Protein 8CIQ (pdb70)

Foldseek 3Di:
DFDAAPAQAPAQPLRPPQWGFPPDPVGHTHHPVPD

Secondary structure (DSSP, 8-state):
----TTSB-S-SS-SSSSEEE-SSSS-BEEETT--

GO terms:
  GO:0005576 extracellular region (C, EXP)

Solvent-accessible surface area: 2736 Å² total; per-residue (Å²): 163,69,154,122,115,87,13,45,18,111,112,76,64,60,17,36,51,127,10,29,16,53,122,131,215,54,118,27,0,6,74,96,165,63,118

Organism: Chilobrachys guangxiensis (NCBI:txid278060)

Sequence (35 aa):
ACREWLGGCSKDADCCAHLECRKKWPYHCVWDWTVACREWLGGCSKDADCCAHLECRKKWPYHCVWDWTVACREWLGGCSKDADCCAHLECRKKWPYHCVWDWTVACREWLGGCSKDADCCAHLECRKKWPYHCVWDWTVACREWLGGCSKDADCCAHLECRKKWPYHCVWDWTVACREWLGGCSKDADCCAHLECRKKWPYHCVWDWTVACREWLGGCSKDADCCAHLECRKKWPYHCVWDWTVACREWLGGCSKDADCCAHLECRKKWPYHCVWDWTVACREWLGGCSKDADCCAHLECRKKWPYHCVWDWTVACREWLGGCSKDADCCAHLECRKKWPYHCVWDWTV

Radius of gyration: 7.81 Å; Cα contacts (8 Å, |Δi|>4): 75; chains: 1; bounding box: 20×21×13 Å

InterPro domains:
  IPR004214 Conotoxin [PF02950] (2-72)

Structure (mmCIF, N/CA/C/O backbone):
data_8CIQ
#
_entry.id   8CIQ
#
loop_
_atom_site.group_PDB
_atom_site.id
_atom_site.type_symbol
_atom_site.label_atom_id
_atom_site.label_alt_id
_atom_site.label_comp_id
_atom_site.label_asym_id
_atom_site.label_entity_id
_atom_site.label_seq_id
_atom_site.pdbx_PDB_ins_code
_atom_site.Cartn_x
_atom_site.Cartn_y
_atom_site.Cartn_z
_atom_site.occupancy
_atom_site.B_iso_or_equiv
_atom_site.auth_seq_id
_atom_site.auth_comp_id
_atom_site.auth_asym_id
_atom_site.auth_atom_id
_atom_site.pdbx_PDB_model_num
ATOM 1 N N . ALA A 1 1 ? -7.998 -13.456 -0.534 1.00 0.00 1 ALA A N 1
ATOM 2 C CA . ALA A 1 1 ? -7.866 -12.189 0.218 1.00 0.00 1 ALA A CA 1
ATOM 3 C C . ALA A 1 1 ? -6.747 -11.337 -0.366 1.00 0.00 1 ALA A C 1
ATOM 4 O O . ALA A 1 1 ? -5.801 -11.863 -0.958 1.00 0.00 1 ALA A O 1
ATOM 13 N N . CYS A 1 2 ? -6.859 -10.026 -0.211 1.00 0.00 2 CYS A N 1
ATOM 14 C CA . CYS A 1 2 ? -5.846 -9.115 -0.719 1.00 0.00 2 CYS A CA 1
ATOM 15 C C . CYS A 1 2 ? -4.934 -8.653 0.408 1.00 0.00 2 CYS A C 1
ATOM 16 O O . CYS A 1 2 ? -5.278 -8.768 1.587 1.00 0.00 2 CYS A O 1
ATOM 23 N N . ARG A 1 3 ? -3.765 -8.156 0.042 1.00 0.00 3 ARG A N 1
ATOM 24 C CA . ARG A 1 3 ? -2.835 -7.601 1.011 1.00 0.00 3 ARG A CA 1
ATOM 25 C C . ARG A 1 3 ? -3.023 -6.100 1.100 1.00 0.00 3 ARG A C 1
ATOM 26 O O . ARG A 1 3 ? -3.081 -5.412 0.080 1.00 0.00 3 ARG A O 1
ATOM 47 N N . GLU A 1 4 ? -3.145 -5.599 2.317 1.00 0.00 4 GLU A N 1
ATOM 48 C CA . GLU A 1 4 ? -3.361 -4.181 2.531 1.00 0.00 4 GLU A CA 1
ATOM 49 C C . GLU A 1 4 ? -2.036 -3.448 2.646 1.00 0.00 4 GLU A C 1
ATOM 50 O O . GLU A 1 4 ? -1.010 -3.909 2.141 1.00 0.00 4 GLU A O 1
ATOM 62 N N . TRP A 1 5 ? -2.065 -2.314 3.323 1.00 0.00 5 TRP A N 1
ATOM 63 C CA . TRP A 1 5 ? -0.890 -1.484 3.468 1.00 0.00 5 TRP A CA 1
ATOM 64 C C . TRP A 1 5 ? 0.221 -2.245 4.182 1.00 0.00 5 TRP A C 1
ATOM 65 O O . TRP A 1 5 ? 0.002 -2.870 5.220 1.00 0.00 5 TRP A O 1
ATOM 86 N N . LEU A 1 6 ? 1.401 -2.197 3.584 1.00 0.00 6 LEU A N 1
ATOM 87 C CA . LEU A 1 6 ? 2.589 -2.885 4.090 1.00 0.00 6 LEU A CA 1
ATOM 88 C C . LEU A 1 6 ? 2.438 -4.406 4.018 1.00 0.00 6 LEU A C 1
ATOM 89 O O . LEU A 1 6 ? 3.235 -5.145 4.596 1.00 0.00 6 LEU A O 1
ATOM 105 N N . GLY A 1 7 ? 1.428 -4.867 3.293 1.00 0.00 7 GLY A N 1
ATOM 106 C CA . GLY A 1 7 ? 1.291 -6.284 3.023 1.00 0.00 7 GLY A CA 1
ATOM 107 C C . GLY A 1 7 ? 1.922 -6.636 1.698 1.00 0.00 7 GLY A C 1
ATOM 108 O O . GLY A 1 7 ? 1.809 -5.863 0.745 1.00 0.00 7 GLY A O 1
ATOM 112 N N . GLY A 1 8 ? 2.600 -7.780 1.636 1.00 0.00 8 GLY A N 1
ATOM 113 C CA . GLY A 1 8 ? 3.295 -8.178 0.423 1.00 0.00 8 GLY A CA 1
ATOM 114 C C . GLY A 1 8 ? 2.392 -8.173 -0.786 1.00 0.00 8 GLY A C 1
ATOM 115 O O . GLY A 1 8 ? 1.448 -8.956 -0.872 1.00 0.00 8 GLY A O 1
ATOM 119 N N . CYS A 1 9 ? 2.692 -7.304 -1.725 1.00 0.00 9 CYS A N 1
ATOM 120 C CA . CYS A 1 9 ? 1.823 -7.095 -2.870 1.00 0.00 9 CYS A CA 1
ATOM 121 C C . CYS A 1 9 ? 2.049 -8.151 -3.937 1.00 0.00 9 CYS A C 1
ATOM 122 O O . CYS A 1 9 ? 3.185 -8.484 -4.273 1.00 0.00 9 CYS A O 1
ATOM 129 N N . SER A 1 10 ? 0.956 -8.684 -4.454 1.00 0.00 10 SER A N 1
ATOM 130 C CA . SER A 1 10 ? 1.021 -9.648 -5.536 1.00 0.00 10 SER A CA 1
ATOM 131 C C . SER A 1 10 ? 0.590 -8.985 -6.839 1.00 0.00 10 SER A C 1
ATOM 132 O O . SER A 1 10 ? 0.692 -9.576 -7.913 1.00 0.00 10 SER A O 1
ATOM 140 N N . LYS A 1 11 ? 0.118 -7.748 -6.735 1.00 0.00 11 LYS A N 1
ATOM 141 C CA . LYS A 1 11 ? -0.369 -7.013 -7.893 1.00 0.00 11 LYS A CA 1
ATOM 142 C C . LYS A 1 11 ? -0.295 -5.513 -7.654 1.00 0.00 11 LYS A C 1
ATOM 143 O O . LYS A 1 11 ? -0.512 -5.038 -6.537 1.00 0.00 11 LYS A O 1
ATOM 162 N N . ASP A 1 12 ? 0.019 -4.775 -8.708 1.00 0.00 12 ASP A N 1
ATOM 163 C CA . ASP A 1 12 ? 0.094 -3.322 -8.638 1.00 0.00 12 ASP A CA 1
ATOM 164 C C . ASP A 1 12 ? -1.265 -2.712 -8.956 1.00 0.00 12 ASP A C 1
ATOM 165 O O . ASP A 1 12 ? -1.427 -1.491 -9.012 1.00 0.00 12 ASP A O 1
ATOM 174 N N . ALA A 1 13 ? -2.256 -3.577 -9.138 1.00 0.00 13 ALA A N 1
ATOM 175 C CA . ALA A 1 13 ? -3.632 -3.143 -9.342 1.00 0.00 13 ALA A CA 1
ATOM 176 C C . ALA A 1 13 ? -4.245 -2.752 -8.006 1.00 0.00 13 ALA A C 1
ATOM 177 O O . ALA A 1 13 ? -5.330 -3.208 -7.646 1.00 0.00 13 ALA A O 1
ATOM 184 N N . ASP A 1 14 ? -3.493 -1.924 -7.278 1.00 0.00 14 ASP A N 1
ATOM 185 C CA . ASP A 1 14 ? -3.818 -1.461 -5.926 1.00 0.00 14 ASP A CA 1
ATOM 186 C C . ASP A 1 14 ? -4.207 -2.591 -4.987 1.00 0.00 14 ASP A C 1
ATOM 187 O O . ASP A 1 14 ? -4.828 -2.330 -3.965 1.00 0.00 14 ASP A O 1
ATOM 196 N N . CYS A 1 15 ? -3.787 -3.824 -5.332 1.00 0.00 15 CYS A N 1
ATOM 197 C CA . CYS A 1 15 ? -4.009 -5.034 -4.518 1.00 0.00 15 CYS A CA 1
ATOM 198 C C . CYS A 1 15 ? -5.342 -5.025 -3.748 1.00 0.00 15 CYS A C 1
ATOM 199 O O . CYS A 1 15 ? -6.338 -5.567 -4.231 1.00 0.00 15 CYS A O 1
ATOM 206 N N . CYS A 1 16 ? -5.364 -4.436 -2.556 1.00 0.00 16 CYS A N 1
ATOM 207 C CA . CYS A 1 16 ? -6.614 -4.255 -1.826 1.00 0.00 16 CYS A CA 1
ATOM 208 C C . CYS A 1 16 ? -7.390 -3.054 -2.366 1.00 0.00 16 CYS A C 1
ATOM 209 O O . CYS A 1 16 ? -8.334 -3.219 -3.143 1.00 0.00 16 CYS A O 1
ATOM 216 N N . ALA A 1 17 ? -6.984 -1.851 -1.966 1.00 0.00 17 ALA A N 1
ATOM 217 C CA . ALA A 1 17 ? -7.617 -0.626 -2.442 1.00 0.00 17 ALA A CA 1
ATOM 218 C C . ALA A 1 17 ? -6.765 0.600 -2.132 1.00 0.00 17 ALA A C 1
ATOM 219 O O . ALA A 1 17 ? -6.188 0.704 -1.051 1.00 0.00 17 ALA A O 1
ATOM 226 N N . HIS A 1 18 ? -6.692 1.512 -3.104 1.00 0.00 18 HIS A N 1
ATOM 227 C CA . HIS A 1 18 ? -5.973 2.787 -2.962 1.00 0.00 18 HIS A CA 1
ATOM 228 C C . HIS A 1 18 ? -4.483 2.568 -2.693 1.00 0.00 18 HIS A C 1
ATOM 229 O O . HIS A 1 18 ? -3.815 3.409 -2.086 1.00 0.00 18 HIS A O 1
ATOM 244 N N . LEU A 1 19 ? -3.969 1.452 -3.179 1.00 0.00 19 LEU A N 1
ATOM 245 C CA . LEU A 1 19 ? -2.589 1.064 -2.937 1.00 0.00 19 LEU A CA 1
ATOM 246 C C . LEU A 1 19 ? -1.853 0.845 -4.255 1.00 0.00 19 LEU A C 1
ATOM 247 O O . LEU A 1 19 ? -2.359 1.170 -5.328 1.00 0.00 19 LEU A O 1
ATOM 263 N N . GLU A 1 20 ? -0.648 0.316 -4.153 1.00 0.00 20 GLU A N 1
ATOM 264 C CA . GLU A 1 20 ? 0.121 -0.133 -5.302 1.00 0.00 20 GLU A CA 1
ATOM 265 C C . GLU A 1 20 ? 1.228 -1.053 -4.821 1.00 0.00 20 GLU A C 1
ATOM 266 O O . GLU A 1 20 ? 1.507 -1.124 -3.621 1.00 0.00 20 GLU A O 1
ATOM 278 N N . CYS A 1 21 ? 1.857 -1.749 -5.745 1.00 0.00 21 CYS A N 1
ATOM 279 C CA . CYS A 1 21 ? 2.897 -2.694 -5.394 1.00 0.00 21 CYS A CA 1
ATOM 280 C C . CYS A 1 21 ? 4.254 -2.014 -5.480 1.00 0.00 21 CYS A C 1
ATOM 281 O O . CYS A 1 21 ? 4.761 -1.774 -6.574 1.00 0.00 21 CYS A O 1
ATOM 288 N N . ARG A 1 22 ? 4.823 -1.693 -4.320 1.00 0.00 22 ARG A N 1
ATOM 289 C CA . ARG A 1 22 ? 6.074 -0.957 -4.249 1.00 0.00 22 ARG A CA 1
ATOM 290 C C . ARG A 1 22 ? 7.170 -1.664 -5.027 1.00 0.00 22 ARG A C 1
ATOM 291 O O . ARG A 1 22 ? 7.537 -2.788 -4.706 1.00 0.00 22 ARG A O 1
ATOM 312 N N . LYS A 1 23 ? 7.709 -0.985 -6.032 1.00 0.00 23 LYS A N 1
ATOM 313 C CA . LYS A 1 23 ? 8.709 -1.573 -6.916 1.00 0.00 23 LYS A CA 1
ATOM 314 C C . LYS A 1 23 ? 10.095 -1.527 -6.280 1.00 0.00 23 LYS A C 1
ATOM 315 O O . LYS A 1 23 ? 11.104 -1.384 -6.969 1.00 0.00 23 LYS A O 1
ATOM 334 N N . LYS A 1 24 ? 10.130 -1.640 -4.964 1.00 0.00 24 LYS A N 1
ATOM 335 C CA . LYS A 1 24 ? 11.372 -1.685 -4.219 1.00 0.00 24 LYS A CA 1
ATOM 336 C C . LYS A 1 24 ? 11.143 -2.445 -2.919 1.00 0.00 24 LYS A C 1
ATOM 337 O O . LYS A 1 24 ? 10.157 -2.202 -2.217 1.00 0.00 24 LYS A O 1
ATOM 356 N N . TRP A 1 25 ? 12.044 -3.369 -2.611 1.00 0.00 25 TRP A N 1
ATOM 357 C CA . TRP A 1 25 ? 11.894 -4.237 -1.451 1.00 0.00 25 TRP A CA 1
ATOM 358 C C . TRP A 1 25 ? 11.887 -3.424 -0.160 1.00 0.00 25 TRP A C 1
ATOM 359 O O . TRP A 1 25 ? 12.651 -2.464 -0.021 1.00 0.00 25 TRP A O 1
ATOM 380 N N . PRO A 1 26 ? 11.015 -3.781 0.800 1.00 0.00 26 PRO A N 1
ATOM 381 C CA . PRO A 1 26 ? 10.016 -4.844 0.625 1.00 0.00 26 PRO A CA 1
ATOM 382 C C . PRO A 1 26 ? 8.911 -4.484 -0.368 1.00 0.00 26 PRO A C 1
ATOM 383 O O . PRO A 1 26 ? 8.309 -3.407 -0.286 1.00 0.00 26 PRO A O 1
ATOM 394 N N . TYR A 1 27 ? 8.658 -5.394 -1.303 1.00 0.00 27 TYR A N 1
ATOM 395 C CA . TYR A 1 27 ? 7.554 -5.255 -2.244 1.00 0.00 27 TYR A CA 1
ATOM 396 C C . TYR A 1 27 ? 6.231 -5.475 -1.528 1.00 0.00 27 TYR A C 1
ATOM 397 O O . TYR A 1 27 ? 5.689 -6.582 -1.514 1.00 0.00 27 TYR A O 1
ATOM 415 N N . HIS A 1 28 ? 5.725 -4.425 -0.912 1.00 0.00 28 HIS A N 1
ATOM 416 C CA . HIS A 1 28 ? 4.449 -4.494 -0.230 1.00 0.00 28 HIS A CA 1
ATOM 417 C C . HIS A 1 28 ? 3.580 -3.314 -0.632 1.00 0.00 28 HIS A C 1
ATOM 418 O O . HIS A 1 28 ? 4.088 -2.285 -1.080 1.00 0.00 28 HIS A O 1
ATOM 433 N N . CYS A 1 29 ? 2.276 -3.482 -0.488 1.00 0.00 29 CYS A N 1
ATOM 434 C CA . CYS A 1 29 ? 1.319 -2.468 -0.893 1.00 0.00 29 CYS A CA 1
ATOM 435 C C . CYS A 1 29 ? 1.497 -1.190 -0.091 1.00 0.00 29 CYS A C 1
ATOM 436 O O . CYS A 1 29 ? 1.475 -1.208 1.136 1.00 0.00 29 CYS A O 1
ATOM 443 N N . VAL A 1 30 ? 1.700 -0.092 -0.790 1.00 0.00 30 VAL A N 1
ATOM 444 C CA . VAL A 1 30 ? 1.778 1.208 -0.155 1.00 0.00 30 VAL A CA 1
ATOM 445 C C . VAL A 1 30 ? 0.700 2.117 -0.711 1.00 0.00 30 VAL A C 1
ATOM 446 O O . VAL A 1 30 ? 0.247 1.927 -1.840 1.00 0.00 30 VAL A O 1
ATOM 459 N N . TRP A 1 31 ? 0.271 3.076 0.094 1.00 0.00 31 TRP A N 1
ATOM 460 C CA . TRP A 1 31 ? -0.696 4.058 -0.341 1.00 0.00 31 TRP A CA 1
ATOM 461 C C . TRP A 1 31 ? -0.112 4.854 -1.494 1.00 0.00 31 TRP A C 1
ATOM 462 O O . TRP A 1 31 ? 1.085 5.144 -1.522 1.00 0.00 31 TRP A O 1
ATOM 483 N N . ASP A 1 32 ? -0.963 5.197 -2.444 1.00 0.00 32 ASP A N 1
ATOM 484 C CA . ASP A 1 32 ? -0.558 5.988 -3.607 1.00 0.00 32 ASP A CA 1
ATOM 485 C C . ASP A 1 32 ? 0.065 7.320 -3.189 1.00 0.00 32 ASP A C 1
ATOM 486 O O . ASP A 1 32 ? 0.836 7.921 -3.936 1.00 0.00 32 ASP A O 1
ATOM 495 N N . TRP A 1 33 ? -0.259 7.764 -1.983 1.00 0.00 33 TRP A N 1
ATOM 496 C CA . TRP A 1 33 ? 0.271 9.014 -1.457 1.00 0.00 33 TRP A CA 1
ATOM 497 C C . TRP A 1 33 ? 1.467 8.778 -0.530 1.00 0.00 33 TRP A C 1
ATOM 498 O O . TRP A 1 33 ? 1.895 9.682 0.184 1.00 0.00 33 TRP A O 1
ATOM 519 N N . THR A 1 34 ? 2.002 7.561 -0.540 1.00 0.00 34 THR A N 1
ATOM 520 C CA . THR A 1 34 ? 3.179 7.241 0.248 1.00 0.00 34 THR A CA 1
ATOM 521 C C . THR A 1 34 ? 4.270 6.626 -0.619 1.00 0.00 34 THR A C 1
ATOM 522 O O . THR A 1 34 ? 4.923 5.663 -0.219 1.00 0.00 34 THR A O 1
ATOM 533 N N . VAL A 1 35 ? 4.459 7.171 -1.809 1.00 0.00 35 VAL A N 1
ATOM 534 C CA . VAL A 1 35 ? 5.419 6.618 -2.751 1.00 0.00 35 VAL A CA 1
ATOM 535 C C . VAL A 1 35 ? 5.697 7.597 -3.889 1.00 0.00 35 VAL A C 1
ATOM 536 O O . VAL A 1 35 ? 4.800 7.832 -4.727 1.00 0.00 35 VAL A O 1
ATOM 550 N N . ALA A 1 1 ? -8.887 -12.314 -2.391 1.00 0.00 1 ALA A N 2
ATOM 551 C CA . ALA A 1 1 ? -8.234 -11.793 -1.171 1.00 0.00 1 ALA A CA 2
ATOM 552 C C . ALA A 1 1 ? -6.982 -11.010 -1.533 1.00 0.00 1 ALA A C 2
ATOM 553 O O . ALA A 1 1 ? -6.407 -11.208 -2.604 1.00 0.00 1 ALA A O 2
ATOM 562 N N . CYS A 1 2 ? -6.565 -10.126 -0.643 1.00 0.00 2 CYS A N 2
ATOM 563 C CA . CYS A 1 2 ? -5.385 -9.313 -0.870 1.00 0.00 2 CYS A CA 2
ATOM 564 C C . CYS A 1 2 ? -4.765 -8.884 0.452 1.00 0.00 2 CYS A C 2
ATOM 565 O O . CYS A 1 2 ? -5.401 -8.972 1.506 1.00 0.00 2 CYS A O 2
ATOM 572 N N . ARG A 1 3 ? -3.518 -8.445 0.396 1.00 0.00 3 ARG A N 2
ATOM 573 C CA . ARG A 1 3 ? -2.859 -7.862 1.555 1.00 0.00 3 ARG A CA 2
ATOM 574 C C . ARG A 1 3 ? -2.935 -6.351 1.465 1.00 0.00 3 ARG A C 2
ATOM 575 O O . ARG A 1 3 ? -2.767 -5.774 0.388 1.00 0.00 3 ARG A O 2
ATOM 596 N N . GLU A 1 4 ? -3.206 -5.720 2.594 1.00 0.00 4 GLU A N 2
ATOM 597 C CA . GLU A 1 4 ? -3.383 -4.281 2.639 1.00 0.00 4 GLU A CA 2
ATOM 598 C C . GLU A 1 4 ? -2.044 -3.563 2.745 1.00 0.00 4 GLU A C 2
ATOM 599 O O . GLU A 1 4 ? -1.010 -4.071 2.307 1.00 0.00 4 GLU A O 2
ATOM 611 N N . TRP A 1 5 ? -2.081 -2.377 3.327 1.00 0.00 5 TRP A N 2
ATOM 612 C CA . TRP A 1 5 ? -0.908 -1.531 3.437 1.00 0.00 5 TRP A CA 2
ATOM 613 C C . TRP A 1 5 ? 0.227 -2.251 4.160 1.00 0.00 5 TRP A C 2
ATOM 614 O O . TRP A 1 5 ? 0.029 -2.851 5.219 1.00 0.00 5 TRP A O 2
ATOM 635 N N . LEU A 1 6 ? 1.407 -2.183 3.558 1.00 0.00 6 LEU A N 2
ATOM 636 C CA . LEU A 1 6 ? 2.616 -2.817 4.078 1.00 0.00 6 LEU A CA 2
ATO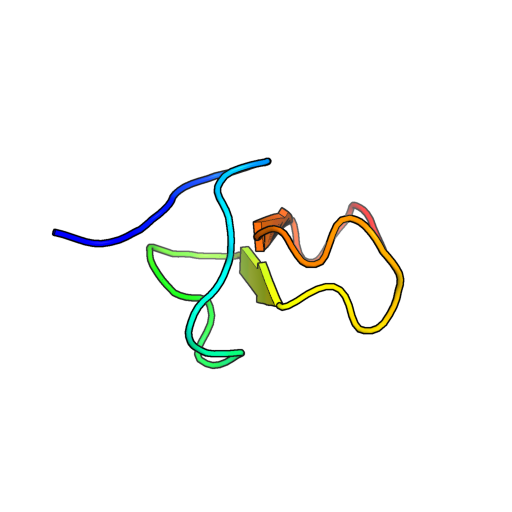M 637 C C . LEU A 1 6 ? 2.497 -4.343 4.085 1.00 0.00 6 LEU A C 2
ATOM 638 O O . LEU A 1 6 ? 3.223 -5.030 4.805 1.00 0.00 6 LEU A O 2
ATOM 654 N N . GLY A 1 7 ? 1.590 -4.863 3.267 1.00 0.00 7 GLY A N 2
ATOM 655 C CA . GLY A 1 7 ? 1.489 -6.296 3.081 1.00 0.00 7 GLY A CA 2
ATOM 656 C C . GLY A 1 7 ? 1.916 -6.702 1.688 1.00 0.00 7 GLY A C 2
ATOM 657 O O . GLY A 1 7 ? 1.892 -5.877 0.774 1.00 0.00 7 GLY A O 2
ATOM 661 N N . GLY A 1 8 ? 2.324 -7.960 1.530 1.00 0.00 8 GLY A N 2
ATOM 662 C CA . GLY A 1 8 ? 2.767 -8.451 0.237 1.00 0.00 8 GLY A CA 2
ATOM 663 C C . GLY A 1 8 ? 1.741 -8.205 -0.843 1.00 0.00 8 GLY A C 2
ATOM 664 O O . GLY A 1 8 ? 0.604 -8.662 -0.748 1.00 0.00 8 GLY A O 2
ATOM 668 N N . CYS A 1 9 ? 2.143 -7.478 -1.866 1.00 0.00 9 CYS A N 2
ATOM 669 C CA . CYS A 1 9 ? 1.212 -7.036 -2.889 1.00 0.00 9 CYS A CA 2
ATOM 670 C C . CYS A 1 9 ? 0.684 -8.209 -3.702 1.00 0.00 9 CYS A C 2
ATOM 671 O O . CYS A 1 9 ? 1.442 -9.055 -4.177 1.00 0.00 9 CYS A O 2
ATOM 678 N N . SER A 1 10 ? -0.628 -8.255 -3.842 1.00 0.00 10 SER A N 2
ATOM 679 C CA . SER A 1 10 ? -1.283 -9.278 -4.642 1.00 0.00 10 SER A CA 2
ATOM 680 C C . SER A 1 10 ? -1.291 -8.851 -6.105 1.00 0.00 10 SER A C 2
ATOM 681 O O . SER A 1 10 ? -1.484 -9.666 -7.011 1.00 0.00 10 SER A O 2
ATOM 689 N N . LYS A 1 11 ? -1.065 -7.555 -6.307 1.00 0.00 11 LYS A N 2
ATOM 690 C CA . LYS A 1 11 ? -1.055 -6.933 -7.623 1.00 0.00 11 LYS A CA 2
ATOM 691 C C . LYS A 1 11 ? -0.799 -5.441 -7.451 1.00 0.00 11 LYS A C 2
ATOM 692 O O . LYS A 1 11 ? -1.197 -4.855 -6.444 1.00 0.00 11 LYS A O 2
ATOM 711 N N . ASP A 1 12 ? -0.122 -4.832 -8.416 1.00 0.00 12 ASP A N 2
ATOM 712 C CA . ASP A 1 12 ? 0.138 -3.396 -8.376 1.00 0.00 12 ASP A CA 2
ATOM 713 C C . ASP A 1 12 ? -1.131 -2.616 -8.694 1.00 0.00 12 ASP A C 2
ATOM 714 O O . ASP A 1 12 ? -1.173 -1.394 -8.569 1.00 0.00 12 ASP A O 2
ATOM 723 N N . ALA A 1 13 ? -2.173 -3.341 -9.080 1.00 0.00 13 ALA A N 2
ATOM 724 C CA . ALA A 1 13 ? -3.481 -2.750 -9.323 1.00 0.00 13 ALA A CA 2
ATOM 725 C C . ALA A 1 13 ? -4.138 -2.404 -7.997 1.00 0.00 13 ALA A C 2
ATOM 726 O O . ALA A 1 13 ? -5.203 -2.924 -7.665 1.00 0.00 13 ALA A O 2
ATOM 733 N N . ASP A 1 14 ? -3.449 -1.550 -7.240 1.00 0.00 14 ASP A N 2
ATOM 734 C CA . ASP A 1 14 ? -3.819 -1.150 -5.880 1.00 0.00 14 ASP A CA 2
ATOM 735 C C . ASP A 1 14 ? -4.180 -2.328 -4.994 1.00 0.00 14 ASP A C 2
ATOM 736 O O . ASP A 1 14 ? -4.810 -2.129 -3.964 1.00 0.00 14 ASP A O 2
ATOM 745 N N . CYS A 1 15 ? -3.708 -3.527 -5.382 1.00 0.00 15 CYS A N 2
ATOM 746 C CA . CYS A 1 15 ? -3.969 -4.788 -4.664 1.00 0.00 15 CYS A CA 2
ATOM 747 C C . CYS A 1 15 ? -5.310 -4.799 -3.919 1.00 0.00 15 CYS A C 2
ATOM 748 O O . CYS A 1 15 ? -6.322 -5.234 -4.467 1.00 0.00 15 CYS A O 2
ATOM 755 N N . CYS A 1 16 ? -5.316 -4.323 -2.679 1.00 0.00 16 CYS A N 2
ATOM 756 C CA . CYS A 1 16 ? -6.544 -4.218 -1.908 1.00 0.00 16 CYS A CA 2
ATOM 757 C C . CYS A 1 16 ? -7.346 -2.982 -2.303 1.00 0.00 16 CYS A C 2
ATOM 758 O O . CYS A 1 16 ? -8.337 -3.087 -3.028 1.00 0.00 16 CYS A O 2
ATOM 765 N N . ALA A 1 17 ? -6.925 -1.816 -1.823 1.00 0.00 17 ALA A N 2
ATOM 766 C CA . ALA A 1 17 ? -7.610 -0.574 -2.145 1.00 0.00 17 ALA A CA 2
ATOM 767 C C . ALA A 1 17 ? -6.708 0.641 -1.986 1.00 0.00 17 ALA A C 2
ATOM 768 O O . ALA A 1 17 ? -6.066 0.817 -0.953 1.00 0.00 17 ALA A O 2
ATOM 775 N N . HIS A 1 18 ? -6.682 1.471 -3.030 1.00 0.00 18 HIS A N 2
ATOM 776 C CA . HIS A 1 18 ? -5.967 2.755 -3.026 1.00 0.00 18 HIS A CA 2
ATOM 777 C C . HIS A 1 18 ? -4.484 2.585 -2.722 1.00 0.00 18 HIS A C 2
ATOM 778 O O . HIS A 1 18 ? -3.835 3.468 -2.155 1.00 0.00 18 HIS A O 2
ATOM 793 N N . LEU A 1 19 ? -3.958 1.450 -3.132 1.00 0.00 19 LEU A N 2
ATOM 794 C CA . LEU A 1 19 ? -2.574 1.099 -2.897 1.00 0.00 19 LEU A CA 2
ATOM 795 C C . LEU A 1 19 ? -1.836 0.912 -4.219 1.00 0.00 19 LEU A C 2
ATOM 796 O O . LEU A 1 19 ? -2.296 1.351 -5.276 1.00 0.00 19 LEU A O 2
ATOM 812 N N . GLU A 1 20 ? -0.681 0.286 -4.123 1.00 0.00 20 GLU A N 2
ATOM 813 C CA . GLU A 1 20 ? 0.084 -0.189 -5.267 1.00 0.00 20 GLU A CA 2
ATOM 814 C C . GLU A 1 20 ? 1.270 -0.971 -4.736 1.00 0.00 20 GLU A C 2
ATOM 815 O O . GLU A 1 20 ? 1.540 -0.943 -3.534 1.00 0.00 20 GLU A O 2
ATOM 827 N N . CYS A 1 21 ? 1.972 -1.668 -5.603 1.00 0.00 21 CYS A N 2
ATOM 828 C CA . CYS A 1 21 ? 3.062 -2.510 -5.158 1.00 0.00 21 CYS A CA 2
ATOM 829 C C . CYS A 1 21 ? 4.387 -1.781 -5.315 1.00 0.00 21 CYS A C 2
ATOM 830 O O . CYS A 1 21 ? 4.776 -1.415 -6.421 1.00 0.00 21 CYS A O 2
ATOM 837 N N . ARG A 1 22 ? 5.060 -1.557 -4.191 1.00 0.00 22 ARG A N 2
ATOM 838 C CA . ARG A 1 22 ? 6.323 -0.832 -4.171 1.00 0.00 22 ARG A CA 2
ATOM 839 C C . ARG A 1 22 ? 7.397 -1.558 -4.976 1.00 0.00 22 ARG A C 2
ATOM 840 O O . ARG A 1 22 ? 7.598 -2.756 -4.802 1.00 0.00 22 ARG A O 2
ATOM 861 N N . LYS A 1 23 ? 8.092 -0.824 -5.844 1.00 0.00 23 LYS A N 2
ATOM 862 C CA . LYS A 1 23 ? 9.165 -1.401 -6.651 1.00 0.00 23 LYS A CA 2
ATOM 863 C C . LYS A 1 23 ? 10.483 -1.347 -5.898 1.00 0.00 23 LYS A C 2
ATOM 864 O O . LYS A 1 23 ? 11.550 -1.595 -6.458 1.00 0.00 23 LYS A O 2
ATOM 883 N N . LYS A 1 24 ? 10.400 -1.007 -4.626 1.00 0.00 24 LYS A N 2
ATOM 884 C CA . LYS A 1 24 ? 11.555 -1.019 -3.752 1.00 0.00 24 LYS A CA 2
ATOM 885 C C . LYS A 1 24 ? 11.292 -1.955 -2.587 1.00 0.00 24 LYS A C 2
ATOM 886 O O . LYS A 1 24 ? 10.252 -1.854 -1.937 1.00 0.00 24 LYS A O 2
ATOM 905 N N . TRP A 1 25 ? 12.227 -2.861 -2.332 1.00 0.00 25 TRP A N 2
ATOM 906 C CA . TRP A 1 25 ? 12.094 -3.808 -1.233 1.00 0.00 25 TRP A CA 2
ATOM 907 C C . TRP A 1 25 ? 12.023 -3.060 0.091 1.00 0.00 25 TRP A C 2
ATOM 908 O O . TRP A 1 25 ? 12.769 -2.102 0.301 1.00 0.00 25 TRP A O 2
ATOM 929 N N . PRO A 1 26 ? 11.128 -3.476 1.003 1.00 0.00 26 PRO A N 2
ATOM 930 C CA . PRO A 1 26 ? 10.194 -4.589 0.775 1.00 0.00 26 PRO A CA 2
ATOM 931 C C . PRO A 1 26 ? 9.095 -4.283 -0.241 1.00 0.00 26 PRO A C 2
ATOM 932 O O . PRO A 1 26 ? 8.439 -3.238 -0.180 1.00 0.00 26 PRO A O 2
ATOM 943 N N . TYR A 1 27 ? 8.889 -5.221 -1.160 1.00 0.00 27 TYR A N 2
ATOM 944 C CA . TYR A 1 27 ? 7.839 -5.117 -2.166 1.00 0.00 27 TYR A CA 2
ATOM 945 C C . TYR A 1 27 ? 6.481 -5.417 -1.548 1.00 0.00 27 TYR A C 2
ATOM 946 O O . TYR A 1 27 ? 5.997 -6.549 -1.593 1.00 0.00 27 TYR A O 2
ATOM 964 N N . HIS A 1 28 ? 5.881 -4.407 -0.949 1.00 0.00 28 HIS A N 2
ATOM 965 C CA . HIS A 1 28 ? 4.566 -4.552 -0.351 1.00 0.00 28 HIS A CA 2
ATOM 966 C C . HIS A 1 28 ? 3.668 -3.395 -0.765 1.00 0.00 28 HIS A C 2
ATOM 967 O O . HIS A 1 28 ? 4.153 -2.381 -1.271 1.00 0.00 28 HIS A O 2
ATOM 982 N N . CYS A 1 29 ? 2.370 -3.557 -0.560 1.00 0.00 29 CYS A N 2
ATOM 983 C CA . CYS A 1 29 ? 1.399 -2.544 -0.940 1.00 0.00 29 CYS A CA 2
ATOM 984 C C . CYS A 1 29 ? 1.590 -1.269 -0.133 1.00 0.00 29 CYS A C 2
A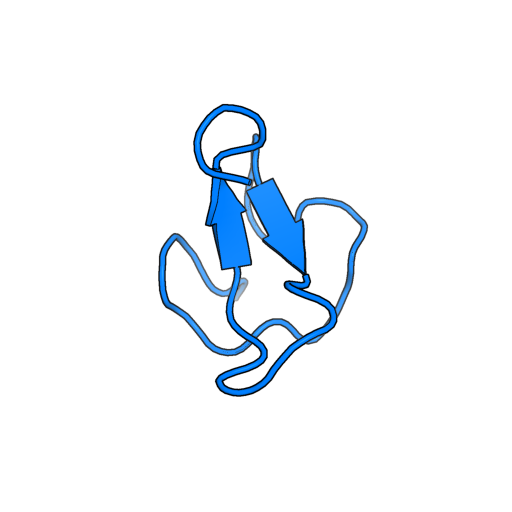TOM 985 O O . CYS A 1 29 ? 1.646 -1.301 1.094 1.00 0.00 29 CYS A O 2
ATOM 992 N N . VAL A 1 30 ? 1.716 -0.158 -0.830 1.00 0.00 30 VAL A N 2
ATOM 993 C CA . VAL A 1 30 ? 1.811 1.141 -0.192 1.00 0.00 30 VAL A CA 2
ATOM 994 C C . VAL A 1 30 ? 0.737 2.063 -0.740 1.00 0.00 30 VAL A C 2
ATOM 995 O O . VAL A 1 30 ? 0.280 1.880 -1.868 1.00 0.00 30 VAL A O 2
ATOM 1008 N N . TRP A 1 31 ? 0.316 3.027 0.067 1.00 0.00 31 TRP A N 2
ATOM 1009 C CA . TRP A 1 31 ? -0.662 4.003 -0.364 1.00 0.00 31 TRP A CA 2
ATOM 1010 C C . TRP A 1 31 ? -0.104 4.807 -1.522 1.00 0.00 31 TRP A C 2
ATOM 1011 O O . TRP A 1 31 ? 1.085 5.126 -1.560 1.00 0.00 31 TRP A O 2
ATOM 1032 N N . ASP A 1 32 ? -0.979 5.140 -2.450 1.00 0.00 32 ASP A N 2
ATOM 1033 C CA . ASP A 1 32 ? -0.621 5.941 -3.620 1.00 0.00 32 ASP A CA 2
ATOM 1034 C C . ASP A 1 32 ? -0.007 7.280 -3.213 1.00 0.00 32 ASP A C 2
ATOM 1035 O O . ASP A 1 32 ? 0.719 7.903 -3.984 1.00 0.00 32 ASP A O 2
ATOM 1044 N N . TRP A 1 33 ? -0.283 7.702 -1.987 1.00 0.00 33 TRP A N 2
ATOM 1045 C CA . TRP A 1 33 ? 0.225 8.964 -1.478 1.00 0.00 33 TRP A CA 2
ATOM 1046 C C . TRP A 1 33 ? 1.418 8.766 -0.538 1.00 0.00 33 TRP A C 2
ATOM 1047 O O . TRP A 1 33 ? 1.860 9.708 0.119 1.00 0.00 33 TRP A O 2
ATOM 1068 N N . THR A 1 34 ? 1.947 7.548 -0.476 1.00 0.00 34 THR A N 2
ATOM 1069 C CA . THR A 1 34 ? 3.106 7.268 0.363 1.00 0.00 34 THR A CA 2
ATOM 1070 C C . THR A 1 34 ? 4.288 6.786 -0.463 1.00 0.00 34 THR A C 2
ATOM 1071 O O . THR A 1 34 ? 5.189 6.122 0.051 1.00 0.00 34 THR A O 2
ATOM 1082 N N . VAL A 1 35 ? 4.285 7.122 -1.737 1.00 0.00 35 VAL A N 2
ATOM 1083 C CA . VAL A 1 35 ? 5.298 6.633 -2.652 1.00 0.00 35 VAL A CA 2
ATOM 1084 C C . VAL A 1 35 ? 5.524 7.631 -3.783 1.00 0.00 35 VAL A C 2
ATOM 1085 O O . VAL A 1 35 ? 4.536 8.044 -4.425 1.00 0.00 35 VAL A O 2
ATOM 1099 N N . ALA A 1 1 ? -10.116 -11.530 2.160 1.00 0.00 1 ALA A N 3
ATOM 1100 C CA . ALA A 1 1 ? -9.346 -10.294 2.408 1.00 0.00 1 ALA A CA 3
ATOM 1101 C C . ALA A 1 1 ? -7.993 -10.368 1.725 1.00 0.00 1 ALA A C 3
ATOM 1102 O O . ALA A 1 1 ? -7.376 -11.433 1.657 1.00 0.00 1 ALA A O 3
ATOM 1111 N N . CYS A 1 2 ? -7.537 -9.236 1.226 1.00 0.00 2 CYS A N 3
ATOM 1112 C CA . CYS A 1 2 ? -6.263 -9.157 0.537 1.00 0.00 2 CYS A CA 3
ATOM 1113 C C . CYS A 1 2 ? -5.219 -8.499 1.429 1.00 0.00 2 CYS A C 3
ATOM 1114 O O . CYS A 1 2 ? -5.560 -7.892 2.449 1.00 0.00 2 CYS A O 3
ATOM 1121 N N . ARG A 1 3 ? -3.950 -8.648 1.065 1.00 0.00 3 ARG A N 3
ATOM 1122 C CA . ARG A 1 3 ? -2.875 -7.986 1.784 1.00 0.00 3 ARG A CA 3
ATOM 1123 C C . ARG A 1 3 ? -2.946 -6.484 1.544 1.00 0.00 3 ARG A C 3
ATOM 1124 O O . ARG A 1 3 ? -2.766 -6.017 0.420 1.00 0.00 3 ARG A O 3
ATOM 1145 N N . GLU A 1 4 ? -3.217 -5.742 2.604 1.00 0.00 4 GLU A N 3
ATOM 1146 C CA . GLU A 1 4 ? -3.426 -4.305 2.502 1.00 0.00 4 GLU A CA 3
ATOM 1147 C C . GLU A 1 4 ? -2.103 -3.557 2.609 1.00 0.00 4 GLU A C 3
ATOM 1148 O O . GLU A 1 4 ? -1.070 -4.024 2.127 1.00 0.00 4 GLU A O 3
ATOM 1160 N N . TRP A 1 5 ? -2.145 -2.391 3.244 1.00 0.00 5 TRP A N 3
ATOM 1161 C CA . TRP A 1 5 ? -0.970 -1.557 3.400 1.00 0.00 5 TRP A CA 3
ATOM 1162 C C . TRP A 1 5 ? 0.143 -2.317 4.109 1.00 0.00 5 TRP A C 3
ATOM 1163 O O . TRP A 1 5 ? -0.079 -2.961 5.137 1.00 0.00 5 TRP A O 3
ATOM 1184 N N . LEU A 1 6 ? 1.327 -2.249 3.517 1.00 0.00 6 LEU A N 3
ATOM 1185 C CA . LEU A 1 6 ? 2.519 -2.923 4.025 1.00 0.00 6 LEU A CA 3
ATOM 1186 C C . LEU A 1 6 ? 2.380 -4.446 3.972 1.00 0.00 6 LEU A C 3
ATOM 1187 O O . LEU A 1 6 ? 3.224 -5.171 4.498 1.00 0.00 6 LEU A O 3
ATOM 1203 N N . GLY A 1 7 ? 1.323 -4.927 3.324 1.00 0.00 7 GLY A N 3
ATOM 1204 C CA . GLY A 1 7 ? 1.183 -6.348 3.087 1.00 0.00 7 GLY A CA 3
ATOM 1205 C C . GLY A 1 7 ? 1.776 -6.745 1.751 1.00 0.00 7 GLY A C 3
ATOM 1206 O O . GLY A 1 7 ? 1.894 -5.905 0.855 1.00 0.00 7 GLY A O 3
ATOM 1210 N N . GLY A 1 8 ? 2.158 -8.010 1.618 1.00 0.00 8 GLY A N 3
ATOM 1211 C CA . GLY A 1 8 ? 2.782 -8.478 0.396 1.00 0.00 8 GLY A CA 3
ATOM 1212 C C . GLY A 1 8 ? 1.892 -8.300 -0.810 1.00 0.00 8 GLY A C 3
ATOM 1213 O O . GLY A 1 8 ? 0.797 -8.856 -0.877 1.00 0.00 8 GLY A O 3
ATOM 1217 N N . CYS A 1 9 ? 2.364 -7.527 -1.762 1.00 0.00 9 CYS A N 3
ATOM 1218 C CA . CYS A 1 9 ? 1.584 -7.220 -2.946 1.00 0.00 9 CYS A CA 3
ATOM 1219 C C . CYS A 1 9 ? 1.764 -8.280 -4.021 1.00 0.00 9 CYS A C 3
ATOM 1220 O O . CYS A 1 9 ? 2.886 -8.684 -4.339 1.00 0.00 9 CYS A O 3
ATOM 1227 N N . SER A 1 10 ? 0.649 -8.727 -4.571 1.00 0.00 10 SER A N 3
ATOM 1228 C CA . SER A 1 10 ? 0.659 -9.699 -5.651 1.00 0.00 10 SER A CA 3
ATOM 1229 C C . SER A 1 10 ? 0.355 -9.011 -6.979 1.00 0.00 10 SER A C 3
ATOM 1230 O O . SER A 1 10 ? 0.665 -9.535 -8.049 1.00 0.00 10 SER A O 3
ATOM 1238 N N . LYS A 1 11 ? -0.247 -7.829 -6.905 1.00 0.00 11 LYS A N 3
ATOM 1239 C CA . LYS A 1 11 ? -0.531 -7.047 -8.098 1.00 0.00 11 LYS A CA 3
ATOM 1240 C C . LYS A 1 11 ? -0.311 -5.572 -7.836 1.00 0.00 11 LYS A C 3
ATOM 1241 O O . LYS A 1 11 ? -0.606 -5.060 -6.752 1.00 0.00 11 LYS A O 3
ATOM 1260 N N . ASP A 1 12 ? 0.221 -4.901 -8.841 1.00 0.00 12 ASP A N 3
ATOM 1261 C CA . ASP A 1 12 ? 0.511 -3.481 -8.762 1.00 0.00 12 ASP A CA 3
ATOM 1262 C C . ASP A 1 12 ? -0.764 -2.686 -8.958 1.00 0.00 12 ASP A C 3
ATOM 1263 O O . ASP A 1 12 ? -0.777 -1.464 -8.827 1.00 0.00 12 ASP A O 3
ATOM 1272 N N . ALA A 1 13 ? -1.839 -3.403 -9.259 1.00 0.00 13 ALA A N 3
ATOM 1273 C CA . ALA A 1 13 ? -3.140 -2.798 -9.475 1.00 0.00 13 ALA A CA 3
ATOM 1274 C C . ALA A 1 13 ? -3.794 -2.486 -8.141 1.00 0.00 13 ALA A C 3
ATOM 1275 O O . ALA A 1 13 ? -4.856 -3.022 -7.822 1.00 0.00 13 ALA A O 3
ATOM 1282 N N . ASP A 1 14 ? -3.098 -1.663 -7.356 1.00 0.00 14 ASP A N 3
ATOM 1283 C CA . ASP A 1 14 ? -3.504 -1.238 -6.012 1.00 0.00 14 ASP A CA 3
ATOM 1284 C C . ASP A 1 14 ? -3.908 -2.396 -5.115 1.00 0.00 14 ASP A C 3
ATOM 1285 O O . ASP A 1 14 ? -4.485 -2.157 -4.061 1.00 0.00 14 ASP A O 3
ATOM 1294 N N . CYS A 1 15 ? -3.544 -3.629 -5.518 1.00 0.00 15 CYS A N 3
ATOM 1295 C CA . CYS A 1 15 ? -3.855 -4.855 -4.765 1.00 0.00 15 CYS A CA 3
ATOM 1296 C C . CYS A 1 15 ? -5.232 -4.804 -4.085 1.00 0.00 15 CYS A C 3
ATOM 1297 O O . CYS A 1 15 ? -6.230 -5.226 -4.671 1.00 0.00 15 CYS A O 3
ATOM 1304 N N . CYS A 1 16 ? -5.284 -4.289 -2.863 1.00 0.00 16 CYS A N 3
ATOM 1305 C CA . CYS A 1 16 ? -6.546 -4.086 -2.172 1.00 0.00 16 CYS A CA 3
ATOM 1306 C C . CYS A 1 16 ? -7.277 -2.856 -2.712 1.00 0.00 16 CYS A C 3
ATOM 1307 O O . CYS A 1 16 ? -8.142 -2.973 -3.584 1.00 0.00 16 CYS A O 3
ATOM 1314 N N . ALA A 1 17 ? -6.918 -1.683 -2.196 1.00 0.00 17 ALA A N 3
ATOM 1315 C CA . ALA A 1 17 ? -7.505 -0.425 -2.645 1.00 0.00 17 ALA A CA 3
ATOM 1316 C C . ALA A 1 17 ? -6.664 0.759 -2.191 1.00 0.00 17 ALA A C 3
ATOM 1317 O O . ALA A 1 17 ? -6.169 0.778 -1.062 1.00 0.00 17 ALA A O 3
ATOM 1324 N N . HIS A 1 18 ? -6.516 1.738 -3.082 1.00 0.00 18 HIS A N 3
ATOM 1325 C CA . HIS A 1 18 ? -5.745 2.957 -2.813 1.00 0.00 18 HIS A CA 3
ATOM 1326 C C . HIS A 1 18 ? -4.292 2.647 -2.496 1.00 0.00 18 HIS A C 3
ATOM 1327 O O . HIS A 1 18 ? -3.661 3.306 -1.671 1.00 0.00 18 HIS A O 3
ATOM 1342 N N . LEU A 1 19 ? -3.762 1.655 -3.176 1.00 0.00 19 LEU A N 3
ATOM 1343 C CA . LEU A 1 19 ? -2.410 1.201 -2.931 1.00 0.00 19 LEU A CA 3
ATOM 1344 C C . LEU A 1 19 ? -1.696 0.953 -4.249 1.00 0.00 19 LEU A C 3
ATOM 1345 O O . LEU A 1 19 ? -2.129 1.422 -5.302 1.00 0.00 19 LEU A O 3
ATOM 1361 N N . GLU A 1 20 ? -0.585 0.247 -4.158 1.00 0.00 20 GLU A N 3
ATOM 1362 C CA . GLU A 1 20 ? 0.124 -0.294 -5.308 1.00 0.00 20 GLU A CA 3
ATOM 1363 C C . GLU A 1 20 ? 1.304 -1.112 -4.813 1.00 0.00 20 GLU A C 3
ATOM 1364 O O . GLU A 1 20 ? 1.708 -0.989 -3.653 1.00 0.00 20 GLU A O 3
ATOM 1376 N N . CYS A 1 21 ? 1.842 -1.954 -5.676 1.00 0.00 21 CYS A N 3
ATOM 1377 C CA . CYS A 1 21 ? 2.932 -2.829 -5.291 1.00 0.00 21 CYS A CA 3
ATOM 1378 C C . CYS A 1 21 ? 4.259 -2.100 -5.433 1.00 0.00 21 CYS A C 3
ATOM 1379 O O . CYS A 1 21 ? 4.595 -1.614 -6.515 1.00 0.00 21 CYS A O 3
ATOM 1386 N N . ARG A 1 22 ? 4.996 -1.988 -4.334 1.00 0.00 22 ARG A N 3
ATOM 1387 C CA . ARG A 1 22 ? 6.302 -1.355 -4.370 1.00 0.00 22 ARG A CA 3
ATOM 1388 C C . ARG A 1 22 ? 7.332 -2.293 -4.976 1.00 0.00 22 ARG A C 3
ATOM 1389 O O . ARG A 1 22 ? 7.684 -3.313 -4.386 1.00 0.00 22 ARG A O 3
ATOM 1410 N N . LYS A 1 23 ? 7.806 -1.935 -6.159 1.00 0.00 23 LYS A N 3
ATOM 1411 C CA . LYS A 1 23 ? 8.769 -2.744 -6.882 1.00 0.00 23 LYS A CA 3
ATOM 1412 C C . LYS A 1 23 ? 10.188 -2.366 -6.484 1.00 0.00 23 LYS A C 3
ATOM 1413 O O . LYS A 1 23 ? 11.155 -2.742 -7.146 1.00 0.00 23 LYS A O 3
ATOM 1432 N N . LYS A 1 24 ? 10.295 -1.615 -5.400 1.00 0.00 24 LYS A N 3
ATOM 1433 C CA . LYS A 1 24 ? 11.583 -1.321 -4.796 1.00 0.00 24 LYS A CA 3
ATOM 1434 C C . LYS A 1 24 ? 11.515 -1.675 -3.321 1.00 0.00 24 LYS A C 3
ATOM 1435 O O . LYS A 1 24 ? 10.551 -1.313 -2.639 1.00 0.00 24 LYS A O 3
ATOM 1454 N N . TRP A 1 25 ? 12.527 -2.402 -2.845 1.00 0.00 25 TRP A N 3
ATOM 1455 C CA . TRP A 1 25 ? 12.510 -2.981 -1.505 1.00 0.00 25 TRP A CA 3
ATOM 1456 C C . TRP A 1 25 ? 12.176 -1.937 -0.453 1.00 0.00 25 TRP A C 3
ATOM 1457 O O . TRP A 1 25 ? 12.742 -0.845 -0.455 1.00 0.00 25 TRP A O 3
ATOM 1478 N N . PRO A 1 26 ? 11.252 -2.256 0.464 1.00 0.00 26 PRO A N 3
ATOM 1479 C CA . PRO A 1 26 ?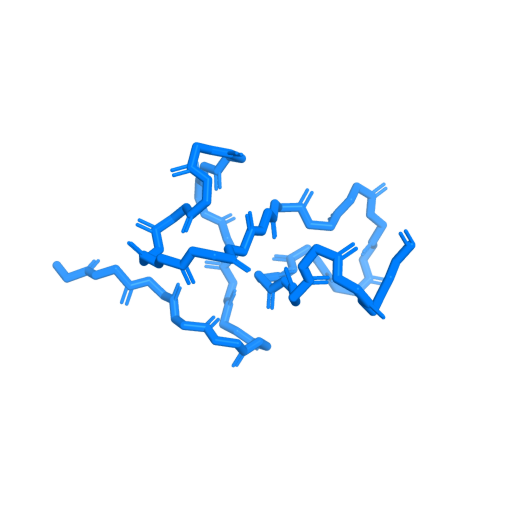 10.606 -3.561 0.567 1.00 0.00 26 PRO A CA 3
ATOM 1480 C C . PRO A 1 26 ? 9.384 -3.671 -0.339 1.00 0.00 26 PRO A C 3
ATOM 1481 O O . PRO A 1 26 ? 8.795 -2.663 -0.735 1.00 0.00 26 PRO A O 3
ATOM 1492 N N . TYR A 1 27 ? 8.991 -4.895 -0.639 1.00 0.00 27 TYR A N 3
ATOM 1493 C CA . TYR A 1 27 ? 7.909 -5.138 -1.579 1.00 0.00 27 TYR A CA 3
ATOM 1494 C C . TYR A 1 27 ? 6.603 -5.403 -0.857 1.00 0.00 27 TYR A C 3
ATOM 1495 O O . TYR A 1 27 ? 6.320 -6.526 -0.437 1.00 0.00 27 TYR A O 3
ATOM 1513 N N . HIS A 1 28 ? 5.818 -4.354 -0.707 1.00 0.00 28 HIS A N 3
ATOM 1514 C CA . HIS A 1 28 ? 4.511 -4.453 -0.086 1.00 0.00 28 HIS A CA 3
ATOM 1515 C C . HIS A 1 28 ? 3.626 -3.314 -0.570 1.00 0.00 28 HIS A C 3
ATOM 1516 O O . HIS A 1 28 ? 4.129 -2.307 -1.073 1.00 0.00 28 HIS A O 3
ATOM 1531 N N . CYS A 1 29 ? 2.320 -3.487 -0.439 1.00 0.00 29 CYS A N 3
ATOM 1532 C CA . CYS A 1 29 ? 1.363 -2.489 -0.894 1.00 0.00 29 CYS A CA 3
ATOM 1533 C C . CYS A 1 29 ? 1.501 -1.196 -0.105 1.00 0.00 29 CYS A C 3
ATOM 1534 O O . CYS A 1 29 ? 1.361 -1.180 1.115 1.00 0.00 29 CYS A O 3
ATOM 1541 N N . VAL A 1 30 ? 1.792 -0.119 -0.807 1.00 0.00 30 VAL A N 3
ATOM 1542 C CA . VAL A 1 30 ? 1.895 1.191 -0.187 1.00 0.00 30 VAL A CA 3
ATOM 1543 C C . VAL A 1 30 ? 0.804 2.102 -0.721 1.00 0.00 30 VAL A C 3
ATOM 1544 O O . VAL A 1 30 ? 0.350 1.928 -1.850 1.00 0.00 30 VAL A O 3
ATOM 1557 N N . TRP A 1 31 ? 0.370 3.052 0.105 1.00 0.00 31 TRP A N 3
ATOM 1558 C CA . TRP A 1 31 ? -0.700 3.963 -0.260 1.00 0.00 31 TRP A CA 3
ATOM 1559 C C . TRP A 1 31 ? -0.336 4.738 -1.507 1.00 0.00 31 TRP A C 3
ATOM 1560 O O . TRP A 1 31 ? 0.812 5.132 -1.700 1.00 0.00 31 TRP A O 3
ATOM 1581 N N . ASP A 1 32 ? -1.332 4.964 -2.339 1.00 0.00 32 ASP A N 3
ATOM 1582 C CA . ASP A 1 32 ? -1.144 5.660 -3.595 1.00 0.00 32 ASP A CA 3
ATOM 1583 C C . ASP A 1 32 ? -0.624 7.072 -3.372 1.00 0.00 32 ASP A C 3
ATOM 1584 O O . ASP A 1 32 ? 0.021 7.655 -4.237 1.00 0.00 32 ASP A O 3
ATOM 1593 N N . TRP A 1 33 ? -0.924 7.612 -2.207 1.00 0.00 33 TRP A N 3
ATOM 1594 C CA . TRP A 1 33 ? -0.446 8.934 -1.824 1.00 0.00 33 TRP A CA 3
ATOM 1595 C C . TRP A 1 33 ? 0.892 8.879 -1.071 1.00 0.00 33 TRP A C 3
ATOM 1596 O O . TRP A 1 33 ? 1.386 9.906 -0.608 1.00 0.00 33 TRP A O 3
ATOM 1617 N N . THR A 1 34 ? 1.479 7.694 -0.939 1.00 0.00 34 THR A N 3
ATOM 1618 C CA . THR A 1 34 ? 2.784 7.571 -0.301 1.00 0.00 34 THR A CA 3
ATOM 1619 C C . THR A 1 34 ? 3.851 7.161 -1.311 1.00 0.00 34 THR A C 3
ATOM 1620 O O . THR A 1 34 ? 4.950 6.739 -0.942 1.00 0.00 34 THR A O 3
ATOM 1631 N N . VAL A 1 35 ? 3.521 7.291 -2.586 1.00 0.00 35 VAL A N 3
ATOM 1632 C CA . VAL A 1 35 ? 4.414 6.873 -3.651 1.00 0.00 35 VAL A CA 3
ATOM 1633 C C . VAL A 1 35 ? 4.112 7.636 -4.942 1.00 0.00 35 VAL A C 3
ATOM 1634 O O . VAL A 1 35 ? 3.056 7.396 -5.557 1.00 0.00 35 VAL A O 3
ATOM 1648 N N . ALA A 1 1 ? -8.304 -12.638 0.739 1.00 0.00 1 ALA A N 4
ATOM 1649 C CA . ALA A 1 1 ? -8.507 -11.363 0.018 1.00 0.00 1 ALA A CA 4
ATOM 1650 C C . ALA A 1 1 ? -7.171 -10.705 -0.272 1.00 0.00 1 ALA A C 4
ATOM 1651 O O . ALA A 1 1 ? -6.120 -11.260 0.048 1.00 0.00 1 ALA A O 4
ATOM 1660 N N . CYS A 1 2 ? -7.214 -9.529 -0.875 1.00 0.00 2 CYS A N 4
ATOM 1661 C CA . CYS A 1 2 ? -6.011 -8.761 -1.135 1.00 0.00 2 CYS A CA 4
ATOM 1662 C C . CYS A 1 2 ? -5.407 -8.251 0.169 1.00 0.00 2 CYS A C 4
ATOM 1663 O O . CYS A 1 2 ? -6.124 -7.992 1.142 1.00 0.00 2 CYS A O 4
ATOM 1670 N N . ARG A 1 3 ? -4.087 -8.138 0.195 1.00 0.00 3 ARG A N 4
ATOM 1671 C CA . ARG A 1 3 ? -3.395 -7.610 1.361 1.00 0.00 3 ARG A CA 4
ATOM 1672 C C . ARG A 1 3 ? -3.572 -6.106 1.436 1.00 0.00 3 ARG A C 4
ATOM 1673 O O . ARG A 1 3 ? -3.854 -5.451 0.433 1.00 0.00 3 ARG A O 4
ATOM 1694 N N . GLU A 1 4 ? -3.413 -5.559 2.625 1.00 0.00 4 GLU A N 4
ATOM 1695 C CA . GLU A 1 4 ? -3.577 -4.134 2.824 1.00 0.00 4 GLU A CA 4
ATOM 1696 C C . GLU A 1 4 ? -2.223 -3.447 2.809 1.00 0.00 4 GLU A C 4
ATOM 1697 O O . GLU A 1 4 ? -1.249 -3.980 2.272 1.00 0.00 4 GLU A O 4
ATOM 1709 N N . TRP A 1 5 ? -2.170 -2.270 3.407 1.00 0.00 5 TRP A N 4
ATOM 1710 C CA . TRP A 1 5 ? -0.949 -1.491 3.472 1.00 0.00 5 TRP A CA 4
ATOM 1711 C C . TRP A 1 5 ? 0.171 -2.280 4.146 1.00 0.00 5 TRP A C 4
ATOM 1712 O O . TRP A 1 5 ? -0.035 -2.919 5.180 1.00 0.00 5 TRP A O 4
ATOM 1733 N N . LEU A 1 6 ? 1.341 -2.239 3.522 1.00 0.00 6 LEU A N 4
ATOM 1734 C CA . LEU A 1 6 ? 2.549 -2.895 4.022 1.00 0.00 6 LEU A CA 4
ATOM 1735 C C . LEU A 1 6 ? 2.443 -4.421 4.001 1.00 0.00 6 LEU A C 4
ATOM 1736 O O . LEU A 1 6 ? 3.292 -5.112 4.564 1.00 0.00 6 LEU A O 4
ATOM 1752 N N . GLY A 1 7 ? 1.427 -4.947 3.329 1.00 0.00 7 GLY A N 4
ATOM 1753 C CA . GLY A 1 7 ? 1.329 -6.383 3.156 1.00 0.00 7 GLY A CA 4
ATOM 1754 C C . GLY A 1 7 ? 1.864 -6.826 1.814 1.00 0.00 7 GLY A C 4
ATOM 1755 O O . GLY A 1 7 ? 2.067 -5.997 0.925 1.00 0.00 7 GLY A O 4
ATOM 1759 N N . GLY A 1 8 ? 2.107 -8.125 1.667 1.00 0.00 8 GLY A N 4
ATOM 1760 C CA . GLY A 1 8 ? 2.587 -8.654 0.406 1.00 0.00 8 GLY A CA 4
ATOM 1761 C C . GLY A 1 8 ? 1.595 -8.410 -0.703 1.00 0.00 8 GLY A C 4
ATOM 1762 O O . GLY A 1 8 ? 0.478 -8.923 -0.672 1.00 0.00 8 GLY A O 4
ATOM 1766 N N . CYS A 1 9 ? 2.008 -7.635 -1.683 1.00 0.00 9 CYS A N 4
ATOM 1767 C CA . CYS A 1 9 ? 1.092 -7.133 -2.694 1.00 0.00 9 CYS A CA 4
ATOM 1768 C C . CYS A 1 9 ? 0.472 -8.247 -3.520 1.00 0.00 9 CYS A C 4
ATOM 1769 O O . CYS A 1 9 ? 1.161 -9.138 -4.021 1.00 0.00 9 CYS A O 4
ATOM 1776 N N . SER A 1 10 ? -0.847 -8.187 -3.632 1.00 0.00 10 SER A N 4
ATOM 1777 C CA . SER A 1 10 ? -1.601 -9.128 -4.442 1.00 0.00 10 SER A CA 4
ATOM 1778 C C . SER A 1 10 ? -1.532 -8.709 -5.906 1.00 0.00 10 SER A C 4
ATOM 1779 O O . SER A 1 10 ? -1.533 -9.542 -6.810 1.00 0.00 10 SER A O 4
ATOM 1787 N N . LYS A 1 11 ? -1.468 -7.400 -6.117 1.00 0.00 11 LYS A N 4
ATOM 1788 C CA . LYS A 1 11 ? -1.298 -6.829 -7.445 1.00 0.00 11 LYS A CA 4
ATOM 1789 C C . LYS A 1 11 ? -0.616 -5.482 -7.323 1.00 0.00 11 LYS A C 4
ATOM 1790 O O . LYS A 1 11 ? -0.662 -4.848 -6.267 1.00 0.00 11 LYS A O 4
ATOM 1809 N N . ASP A 1 12 ? 0.021 -5.045 -8.394 1.00 0.00 12 ASP A N 4
ATOM 1810 C CA . ASP A 1 12 ? 0.767 -3.798 -8.364 1.00 0.00 12 ASP A CA 4
ATOM 1811 C C . 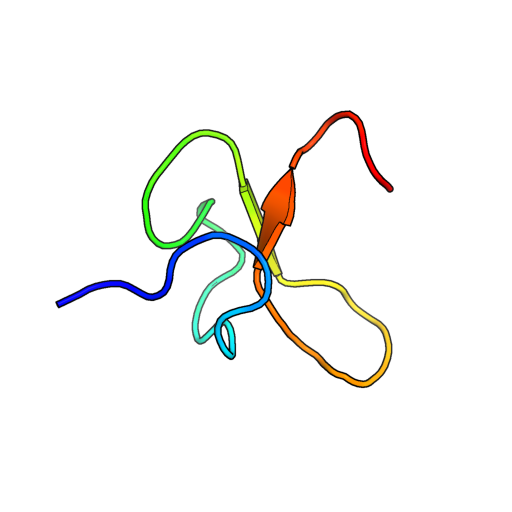ASP A 1 12 ? -0.131 -2.638 -8.735 1.00 0.00 12 ASP A C 4
ATOM 1812 O O . ASP A 1 12 ? 0.277 -1.481 -8.646 1.00 0.00 12 ASP A O 4
ATOM 1821 N N . ALA A 1 13 ? -1.355 -2.955 -9.147 1.00 0.00 13 ALA A N 4
ATOM 1822 C CA . ALA A 1 13 ? -2.321 -1.928 -9.505 1.00 0.00 13 ALA A CA 4
ATOM 1823 C C . ALA A 1 13 ? -2.618 -1.073 -8.289 1.00 0.00 13 ALA A C 4
ATOM 1824 O O . ALA A 1 13 ? -2.369 0.131 -8.274 1.00 0.00 13 ALA A O 4
ATOM 1831 N N . ASP A 1 14 ? -3.132 -1.728 -7.264 1.00 0.00 14 ASP A N 4
ATOM 1832 C CA . ASP A 1 14 ? -3.356 -1.102 -5.976 1.00 0.00 14 ASP A CA 4
ATOM 1833 C C . ASP A 1 14 ? -3.440 -2.147 -4.895 1.00 0.00 14 ASP A C 4
ATOM 1834 O O . ASP A 1 14 ? -3.931 -1.869 -3.808 1.00 0.00 14 ASP A O 4
ATOM 1843 N N . CYS A 1 15 ? -2.931 -3.340 -5.200 1.00 0.00 15 CYS A N 4
ATOM 1844 C CA . CYS A 1 15 ? -2.925 -4.451 -4.259 1.00 0.00 15 CYS A CA 4
ATOM 1845 C C . CYS A 1 15 ? -4.340 -4.817 -3.792 1.00 0.00 15 CYS A C 4
ATOM 1846 O O . CYS A 1 15 ? -4.918 -5.791 -4.269 1.00 0.00 15 CYS A O 4
ATOM 1853 N N . CYS A 1 16 ? -4.894 -4.032 -2.880 1.00 0.00 16 CYS A N 4
ATOM 1854 C CA . CYS A 1 16 ? -6.254 -4.231 -2.412 1.00 0.00 16 CYS A CA 4
ATOM 1855 C C . CYS A 1 16 ? -7.123 -3.085 -2.901 1.00 0.00 16 CYS A C 4
ATOM 1856 O O . CYS A 1 16 ? -8.069 -3.284 -3.664 1.00 0.00 16 CYS A O 4
ATOM 1863 N N . ALA A 1 17 ? -6.779 -1.881 -2.453 1.00 0.00 17 ALA A N 4
ATOM 1864 C CA . ALA A 1 17 ? -7.489 -0.670 -2.849 1.00 0.00 17 ALA A CA 4
ATOM 1865 C C . ALA A 1 17 ? -6.745 0.578 -2.392 1.00 0.00 17 ALA A C 4
ATOM 1866 O O . ALA A 1 17 ? -6.280 0.647 -1.253 1.00 0.00 17 ALA A O 4
ATOM 1873 N N . HIS A 1 18 ? -6.630 1.549 -3.300 1.00 0.00 18 HIS A N 4
ATOM 1874 C CA . HIS A 1 18 ? -6.004 2.849 -3.019 1.00 0.00 18 HIS A CA 4
ATOM 1875 C C . HIS A 1 18 ? -4.513 2.697 -2.709 1.00 0.00 18 HIS A C 4
ATOM 1876 O O . HIS A 1 18 ? -3.876 3.596 -2.158 1.00 0.00 18 HIS A O 4
ATOM 1891 N N . LEU A 1 19 ? -3.972 1.551 -3.086 1.00 0.00 19 LEU A N 4
ATOM 1892 C CA . LEU A 1 19 ? -2.575 1.227 -2.850 1.00 0.00 19 LEU A CA 4
ATOM 1893 C C . LEU A 1 19 ? -1.841 1.050 -4.180 1.00 0.00 19 LEU A C 4
ATOM 1894 O O . LEU A 1 19 ? -2.271 1.550 -5.217 1.00 0.00 19 LEU A O 4
ATOM 1910 N N . GLU A 1 20 ? -0.725 0.351 -4.098 1.00 0.00 20 GLU A N 4
ATOM 1911 C CA . GLU A 1 20 ? 0.056 -0.114 -5.238 1.00 0.00 20 GLU A CA 4
ATOM 1912 C C . GLU A 1 20 ? 1.216 -0.922 -4.688 1.00 0.00 20 GLU A C 4
ATOM 1913 O O . GLU A 1 20 ? 1.628 -0.716 -3.545 1.00 0.00 20 GLU A O 4
ATOM 1925 N N . CYS A 1 21 ? 1.714 -1.869 -5.455 1.00 0.00 21 CYS A N 4
ATOM 1926 C CA . CYS A 1 21 ? 2.838 -2.659 -4.993 1.00 0.00 21 CYS A CA 4
ATOM 1927 C C . CYS A 1 21 ? 4.123 -1.893 -5.215 1.00 0.00 21 CYS A C 4
ATOM 1928 O O . CYS A 1 21 ? 4.422 -1.488 -6.340 1.00 0.00 21 CYS A O 4
ATOM 1935 N N . ARG A 1 22 ? 4.863 -1.667 -4.142 1.00 0.00 22 ARG A N 4
ATOM 1936 C CA . ARG A 1 22 ? 6.150 -1.015 -4.248 1.00 0.00 22 ARG A CA 4
ATOM 1937 C C . ARG A 1 22 ? 7.107 -1.884 -5.049 1.00 0.00 22 ARG A C 4
ATOM 1938 O O . ARG A 1 22 ? 7.464 -2.981 -4.628 1.00 0.00 22 ARG A O 4
ATOM 1959 N N . LYS A 1 23 ? 7.505 -1.385 -6.213 1.00 0.00 23 LYS A N 4
ATOM 1960 C CA . LYS A 1 23 ? 8.394 -2.113 -7.108 1.00 0.00 23 LYS A CA 4
ATOM 1961 C C . LYS A 1 23 ? 9.839 -1.969 -6.649 1.00 0.00 23 LYS A C 4
ATOM 1962 O O . LYS A 1 23 ? 10.777 -2.356 -7.349 1.00 0.00 23 LYS A O 4
ATOM 1981 N N . LYS A 1 24 ? 9.997 -1.405 -5.466 1.00 0.00 24 LYS A N 4
ATOM 1982 C CA . LYS A 1 24 ? 11.287 -1.294 -4.815 1.00 0.00 24 LYS A CA 4
ATOM 1983 C C . LYS A 1 24 ? 11.162 -1.820 -3.395 1.00 0.00 24 LYS A C 4
ATOM 1984 O O . LYS A 1 24 ? 10.175 -1.529 -2.711 1.00 0.00 24 LYS A O 4
ATOM 2003 N N . TRP A 1 25 ? 12.156 -2.584 -2.962 1.00 0.00 25 TRP A N 4
ATOM 2004 C CA . TRP A 1 25 ? 12.127 -3.223 -1.656 1.00 0.00 25 TRP A CA 4
ATOM 2005 C C . TRP A 1 25 ? 11.979 -2.184 -0.550 1.00 0.00 25 TRP A C 4
ATOM 2006 O O . TRP A 1 25 ? 12.586 -1.113 -0.616 1.00 0.00 25 TRP A O 4
ATOM 2027 N N . PRO A 1 26 ? 11.171 -2.478 0.484 1.00 0.00 26 PRO A N 4
ATOM 2028 C CA . PRO A 1 26 ? 10.389 -3.720 0.573 1.00 0.00 26 PRO A CA 4
ATOM 2029 C C . PRO A 1 26 ? 9.170 -3.744 -0.353 1.00 0.00 26 PRO A C 4
ATOM 2030 O O . PRO A 1 26 ? 8.423 -2.767 -0.453 1.00 0.00 26 PRO A O 4
ATOM 2041 N N . TYR A 1 27 ? 8.975 -4.880 -1.011 1.00 0.00 27 TYR A N 4
ATOM 2042 C CA . TYR A 1 27 ? 7.888 -5.063 -1.964 1.00 0.00 27 TYR A CA 4
ATOM 2043 C C . TYR A 1 27 ? 6.577 -5.383 -1.255 1.00 0.00 27 TYR A C 4
ATOM 2044 O O . TYR A 1 27 ? 6.211 -6.547 -1.092 1.00 0.00 27 TYR A O 4
ATOM 2062 N N . HIS A 1 28 ? 5.880 -4.341 -0.833 1.00 0.00 28 HIS A N 4
ATOM 2063 C CA . HIS A 1 28 ? 4.579 -4.495 -0.197 1.00 0.00 28 HIS A CA 4
ATOM 2064 C C . HIS A 1 28 ? 3.641 -3.375 -0.641 1.00 0.00 28 HIS A C 4
ATOM 2065 O O . HIS A 1 28 ? 4.079 -2.383 -1.224 1.00 0.00 28 HIS A O 4
ATOM 2080 N N . CYS A 1 29 ? 2.354 -3.551 -0.375 1.00 0.00 29 CYS A N 4
ATOM 2081 C CA . CYS A 1 29 ? 1.327 -2.614 -0.819 1.00 0.00 29 CYS A CA 4
ATOM 2082 C C . CYS A 1 29 ? 1.442 -1.284 -0.079 1.00 0.00 29 CYS A C 4
ATOM 2083 O O . CYS A 1 29 ? 1.270 -1.228 1.132 1.00 0.00 29 CYS A O 4
ATOM 2090 N N . VAL A 1 30 ? 1.744 -0.219 -0.801 1.00 0.00 30 VAL A N 4
ATOM 2091 C CA . VAL A 1 30 ? 1.823 1.104 -0.200 1.00 0.00 30 VAL A CA 4
ATOM 2092 C C . VAL A 1 30 ? 0.731 2.004 -0.756 1.00 0.00 30 VAL A C 4
ATOM 2093 O O . VAL A 1 30 ? 0.275 1.803 -1.878 1.00 0.00 30 VAL A O 4
ATOM 2106 N N . TRP A 1 31 ? 0.298 2.970 0.047 1.00 0.00 31 TRP A N 4
ATOM 2107 C CA . TRP A 1 31 ? -0.701 3.930 -0.377 1.00 0.00 31 TRP A CA 4
ATOM 2108 C C . TRP A 1 31 ? -0.174 4.731 -1.552 1.00 0.00 31 TRP A C 4
ATOM 2109 O O . TRP A 1 31 ? 1.013 5.056 -1.616 1.00 0.00 31 TRP A O 4
ATOM 2130 N N . ASP A 1 32 ? -1.072 5.058 -2.465 1.00 0.00 32 ASP A N 4
ATOM 2131 C CA . ASP A 1 32 ? -0.739 5.862 -3.639 1.00 0.00 32 ASP A CA 4
ATOM 2132 C C . ASP A 1 32 ? -0.208 7.240 -3.235 1.00 0.00 32 ASP A C 4
ATOM 2133 O O . ASP A 1 32 ? 0.413 7.940 -4.037 1.00 0.00 32 ASP A O 4
ATOM 2142 N N . TRP A 1 33 ? -0.440 7.618 -1.983 1.00 0.00 33 TRP A N 4
ATOM 2143 C CA . TRP A 1 33 ? 0.043 8.891 -1.469 1.00 0.00 33 TRP A CA 4
ATOM 2144 C C . TRP A 1 33 ? 1.249 8.711 -0.539 1.00 0.00 33 TRP A C 4
ATOM 2145 O O . TRP A 1 33 ? 1.652 9.648 0.144 1.00 0.00 33 TRP A O 4
ATOM 2166 N N . THR A 1 34 ? 1.829 7.513 -0.519 1.00 0.00 34 THR A N 4
ATOM 2167 C CA . THR A 1 34 ? 3.004 7.249 0.302 1.00 0.00 34 THR A CA 4
ATOM 2168 C C . THR A 1 34 ? 4.162 6.721 -0.534 1.00 0.00 34 THR A C 4
ATOM 2169 O O . THR A 1 34 ? 4.886 5.815 -0.109 1.00 0.00 34 THR A O 4
ATOM 2180 N N . VAL A 1 35 ? 4.341 7.279 -1.716 1.00 0.00 35 VAL A N 4
ATOM 2181 C CA . VAL A 1 35 ? 5.321 6.753 -2.646 1.00 0.00 35 VAL A CA 4
ATOM 2182 C C . VAL A 1 35 ? 5.701 7.792 -3.698 1.00 0.00 35 VAL A C 4
ATOM 2183 O O . VAL A 1 35 ? 6.899 8.144 -3.773 1.00 0.00 35 VAL A O 4
ATOM 2197 N N . ALA A 1 1 ? -10.412 -11.386 1.159 1.00 0.00 1 ALA A N 5
ATOM 2198 C CA . ALA A 1 1 ? -9.541 -10.325 1.703 1.00 0.00 1 ALA A CA 5
ATOM 2199 C C . ALA A 1 1 ? -8.177 -10.360 1.029 1.00 0.00 1 ALA A C 5
ATOM 2200 O O . ALA A 1 1 ? -7.861 -11.294 0.287 1.00 0.00 1 ALA A O 5
ATOM 2209 N N . CYS A 1 2 ? -7.381 -9.339 1.278 1.00 0.00 2 CYS A N 5
ATOM 2210 C CA . CYS A 1 2 ? -6.050 -9.238 0.704 1.00 0.00 2 CYS A CA 5
ATOM 2211 C C . CYS A 1 2 ? -5.105 -8.591 1.703 1.00 0.00 2 CYS A C 5
ATOM 2212 O O . CYS A 1 2 ? -5.550 -7.964 2.668 1.00 0.00 2 CYS A O 5
ATOM 2219 N N . ARG A 1 3 ? -3.811 -8.773 1.496 1.00 0.00 3 ARG A N 5
ATOM 2220 C CA . ARG A 1 3 ? -2.814 -8.115 2.325 1.00 0.00 3 ARG A CA 5
ATOM 2221 C C . ARG A 1 3 ? -2.785 -6.634 1.993 1.00 0.00 3 ARG A C 5
ATOM 2222 O O . ARG A 1 3 ? -2.387 -6.246 0.901 1.00 0.00 3 ARG A O 5
ATOM 2243 N N . GLU A 1 4 ? -3.218 -5.822 2.944 1.00 0.00 4 GLU A N 5
ATOM 2244 C CA . GLU A 1 4 ? -3.391 -4.389 2.725 1.00 0.00 4 GLU A CA 5
ATOM 2245 C C . GLU A 1 4 ? -2.057 -3.652 2.738 1.00 0.00 4 GLU A C 5
ATOM 2246 O O . GLU A 1 4 ? -1.029 -4.170 2.301 1.00 0.00 4 GLU A O 5
ATOM 2258 N N . TRP A 1 5 ? -2.098 -2.425 3.244 1.00 0.00 5 TRP A N 5
ATOM 2259 C CA . TRP A 1 5 ? -0.922 -1.594 3.361 1.00 0.00 5 TRP A CA 5
ATOM 2260 C C . TRP A 1 5 ? 0.188 -2.331 4.098 1.00 0.00 5 TRP A C 5
ATOM 2261 O O . TRP A 1 5 ? -0.030 -2.910 5.167 1.00 0.00 5 TRP A O 5
ATOM 2282 N N . LEU A 1 6 ? 1.360 -2.317 3.486 1.00 0.00 6 LEU A N 5
ATOM 2283 C CA . LEU A 1 6 ? 2.555 -2.967 4.020 1.00 0.00 6 LEU A CA 5
ATOM 2284 C C . LEU A 1 6 ? 2.421 -4.490 4.033 1.00 0.00 6 LEU A C 5
ATOM 2285 O O . LEU A 1 6 ? 3.211 -5.182 4.679 1.00 0.00 6 LEU A O 5
ATOM 2301 N N . GLY A 1 7 ? 1.426 -5.011 3.326 1.00 0.00 7 GLY A N 5
ATOM 2302 C CA . GLY A 1 7 ? 1.337 -6.443 3.134 1.00 0.00 7 GLY A CA 5
ATOM 2303 C C . GLY A 1 7 ? 1.792 -6.857 1.750 1.00 0.00 7 GLY A C 5
ATOM 2304 O O . GLY A 1 7 ? 2.040 -6.002 0.896 1.00 0.00 7 GLY A O 5
ATOM 2308 N N . GLY A 1 8 ? 1.923 -8.160 1.537 1.00 0.00 8 GLY A N 5
ATOM 2309 C CA . GLY A 1 8 ? 2.341 -8.672 0.247 1.00 0.00 8 GLY A CA 5
ATOM 2310 C C . GLY A 1 8 ? 1.333 -8.368 -0.833 1.00 0.00 8 GLY A C 5
ATOM 2311 O O . GLY A 1 8 ? 0.184 -8.804 -0.766 1.00 0.00 8 GLY A O 5
ATOM 2315 N N . CYS A 1 9 ? 1.775 -7.635 -1.836 1.00 0.00 9 CYS A N 5
ATOM 2316 C CA . CYS A 1 9 ? 0.883 -7.112 -2.859 1.00 0.00 9 CYS A CA 5
ATOM 2317 C C . CYS A 1 9 ? 0.179 -8.212 -3.641 1.00 0.00 9 CYS A C 5
ATOM 2318 O O . CYS A 1 9 ? 0.803 -9.162 -4.118 1.00 0.00 9 CYS A O 5
ATOM 2325 N N . SER A 1 10 ? -1.136 -8.074 -3.745 1.00 0.00 10 SER A N 5
ATOM 2326 C CA . SER A 1 10 ? -1.959 -9.000 -4.510 1.00 0.00 10 SER A CA 5
ATOM 2327 C C . SER A 1 10 ? -1.954 -8.592 -5.978 1.00 0.00 10 SER A C 5
ATOM 2328 O O . SER A 1 10 ? -2.150 -9.412 -6.872 1.00 0.00 10 SER A O 5
ATOM 2336 N N . LYS A 1 11 ? -1.730 -7.307 -6.206 1.00 0.00 11 LYS A N 5
ATOM 2337 C CA . LYS A 1 11 ? -1.592 -6.758 -7.545 1.00 0.00 11 LYS A CA 5
ATOM 2338 C C . LYS A 1 11 ? -0.843 -5.447 -7.463 1.00 0.00 11 LYS A C 5
ATOM 2339 O O . LYS A 1 11 ? -0.915 -4.745 -6.451 1.00 0.00 11 LYS A O 5
ATOM 2358 N N . ASP A 1 12 ? -0.115 -5.120 -8.512 1.00 0.00 12 ASP A N 5
ATOM 2359 C CA . ASP A 1 12 ? 0.703 -3.923 -8.513 1.00 0.00 12 ASP A CA 5
ATOM 2360 C C . ASP A 1 12 ? -0.136 -2.719 -8.876 1.00 0.00 12 ASP A C 5
ATOM 2361 O O . ASP A 1 12 ? 0.331 -1.584 -8.799 1.00 0.00 12 ASP A O 5
ATOM 2370 N N . ALA A 1 13 ? -1.374 -2.978 -9.273 1.00 0.00 13 ALA A N 5
ATOM 2371 C CA . ALA A 1 13 ? -2.296 -1.921 -9.638 1.00 0.00 13 ALA A CA 5
ATOM 2372 C C . ALA A 1 13 ? -2.579 -1.064 -8.422 1.00 0.00 13 ALA A C 5
ATOM 2373 O O . ALA A 1 13 ? -2.345 0.143 -8.418 1.00 0.00 13 ALA A O 5
ATOM 2380 N N . ASP A 1 14 ? -3.072 -1.720 -7.389 1.00 0.00 14 ASP A N 5
ATOM 2381 C CA . ASP A 1 14 ? -3.342 -1.080 -6.115 1.00 0.00 14 ASP A CA 5
ATOM 2382 C C . ASP A 1 14 ? -3.473 -2.102 -5.016 1.00 0.00 14 ASP A C 5
ATOM 2383 O O . ASP A 1 14 ? -3.945 -1.778 -3.935 1.00 0.00 14 ASP A O 5
ATOM 2392 N N . CYS A 1 15 ? -3.031 -3.323 -5.295 1.00 0.00 15 CYS A N 5
ATOM 2393 C CA . CYS A 1 15 ? -3.032 -4.389 -4.306 1.00 0.00 15 CYS A CA 5
ATOM 2394 C C . CYS A 1 15 ? -4.433 -4.654 -3.734 1.00 0.00 15 CYS A C 5
ATOM 2395 O O . CYS A 1 15 ? -5.135 -5.555 -4.194 1.00 0.00 15 CYS A O 5
ATOM 2402 N N . CYS A 1 16 ? -4.829 -3.867 -2.745 1.00 0.00 16 CYS A N 5
ATOM 2403 C CA . CYS A 1 16 ? -6.155 -3.950 -2.161 1.00 0.00 16 CYS A CA 5
ATOM 2404 C C . CYS A 1 16 ? -7.014 -2.788 -2.647 1.00 0.00 16 CYS A C 5
ATOM 2405 O O . CYS A 1 16 ? -7.833 -2.942 -3.553 1.00 0.00 16 CYS A O 5
ATOM 2412 N N . ALA A 1 17 ? -6.820 -1.626 -2.034 1.00 0.00 17 ALA A N 5
ATOM 2413 C CA . ALA A 1 17 ? -7.472 -0.399 -2.467 1.00 0.00 17 ALA A CA 5
ATOM 2414 C C . ALA A 1 17 ? -6.628 0.810 -2.094 1.00 0.00 17 ALA A C 5
ATOM 2415 O O . ALA A 1 17 ? -6.072 0.869 -0.997 1.00 0.00 17 ALA A O 5
ATOM 2422 N N . HIS A 1 18 ? -6.528 1.755 -3.024 1.00 0.00 18 HIS A N 5
ATOM 2423 C CA . HIS A 1 18 ? -5.757 2.986 -2.832 1.00 0.00 18 HIS A CA 5
ATOM 2424 C C . HIS A 1 18 ? -4.286 2.697 -2.575 1.00 0.00 18 HIS A C 5
ATOM 2425 O O . HIS A 1 18 ? -3.621 3.405 -1.821 1.00 0.00 18 HIS A O 5
ATOM 2440 N N . LEU A 1 19 ? -3.777 1.667 -3.222 1.00 0.00 19 LEU A N 5
ATOM 2441 C CA . LEU A 1 19 ? -2.407 1.248 -3.011 1.00 0.00 19 LEU A CA 5
ATOM 2442 C C . LEU A 1 19 ? -1.701 1.007 -4.343 1.00 0.00 19 LEU A C 5
ATOM 2443 O O . LEU A 1 19 ? -2.127 1.484 -5.392 1.00 0.00 19 LEU A O 5
ATOM 2459 N N . GLU A 1 20 ? -0.609 0.277 -4.246 1.00 0.00 20 GLU A N 5
ATOM 2460 C CA . GLU A 1 20 ? 0.166 -0.233 -5.375 1.00 0.00 20 GLU A CA 5
ATOM 2461 C C . GLU A 1 20 ? 1.263 -1.117 -4.806 1.00 0.00 20 GLU A C 5
ATOM 2462 O O . GLU A 1 20 ? 1.599 -0.998 -3.623 1.00 0.00 20 GLU A O 5
ATOM 2474 N N . CYS A 1 21 ? 1.798 -2.020 -5.606 1.00 0.00 21 CYS A N 5
ATOM 2475 C CA . CYS A 1 21 ? 2.899 -2.844 -5.139 1.00 0.00 21 CYS A CA 5
ATOM 2476 C C . CYS A 1 21 ? 4.203 -2.101 -5.337 1.00 0.00 21 CYS A C 5
ATOM 2477 O O . CYS A 1 21 ? 4.602 -1.828 -6.470 1.00 0.00 21 CYS A O 5
ATOM 2484 N N . ARG A 1 22 ? 4.841 -1.753 -4.232 1.00 0.00 22 ARG A N 5
ATOM 2485 C CA . ARG A 1 22 ? 6.091 -1.015 -4.269 1.00 0.00 22 ARG A CA 5
ATOM 2486 C C . ARG A 1 22 ? 7.152 -1.776 -5.048 1.00 0.00 22 ARG A C 5
ATOM 2487 O O . ARG A 1 22 ? 7.540 -2.875 -4.664 1.00 0.00 22 ARG A O 5
ATOM 2508 N N . LYS A 1 23 ? 7.621 -1.179 -6.137 1.00 0.00 23 LYS A N 5
ATOM 2509 C CA . LYS A 1 23 ? 8.648 -1.791 -6.971 1.00 0.00 23 LYS A CA 5
ATOM 2510 C C . LYS A 1 23 ? 10.036 -1.507 -6.409 1.00 0.00 23 LYS A C 5
ATOM 2511 O O . LYS A 1 23 ? 11.012 -1.350 -7.147 1.00 0.00 23 LYS A O 5
ATOM 2530 N N . LYS A 1 24 ? 10.101 -1.426 -5.092 1.00 0.00 24 LYS A N 5
ATOM 2531 C CA . LYS A 1 24 ? 11.344 -1.248 -4.371 1.00 0.00 24 LYS A CA 5
ATOM 2532 C C . LYS A 1 24 ? 11.199 -1.868 -2.990 1.00 0.00 24 LYS A C 5
ATOM 2533 O O . LYS A 1 24 ? 10.173 -1.685 -2.329 1.00 0.00 24 LYS A O 5
ATOM 2552 N N . TRP A 1 25 ? 12.211 -2.612 -2.568 1.00 0.00 25 TRP A N 5
ATOM 2553 C CA . TRP A 1 25 ? 12.153 -3.346 -1.315 1.00 0.00 25 TRP A CA 5
ATOM 2554 C C . TRP A 1 25 ? 12.056 -2.387 -0.137 1.00 0.00 25 TRP A C 5
ATOM 2555 O O . TRP A 1 25 ? 12.697 -1.337 -0.137 1.00 0.00 25 TRP A O 5
ATOM 2576 N N . PRO A 1 26 ? 11.240 -2.717 0.879 1.00 0.00 26 PRO A N 5
ATOM 2577 C CA . PRO A 1 26 ? 10.395 -3.922 0.880 1.00 0.00 26 PRO A CA 5
ATOM 2578 C C . PRO A 1 26 ? 9.231 -3.858 -0.112 1.00 0.00 26 PRO A C 5
ATOM 2579 O O . PRO A 1 26 ? 8.523 -2.850 -0.205 1.00 0.00 26 PRO A O 5
ATOM 2590 N N . TYR A 1 27 ? 9.039 -4.956 -0.839 1.00 0.00 27 TYR A N 5
ATOM 2591 C CA . TYR A 1 27 ? 7.985 -5.064 -1.843 1.00 0.00 27 TYR A CA 5
ATOM 2592 C C . TYR A 1 27 ? 6.645 -5.381 -1.190 1.00 0.00 27 TYR A C 5
ATOM 2593 O O . TYR A 1 27 ? 6.277 -6.546 -1.029 1.00 0.00 27 TYR A O 5
ATOM 2611 N N . HIS A 1 28 ? 5.928 -4.338 -0.811 1.00 0.00 28 HIS A N 5
ATOM 2612 C CA . HIS A 1 28 ? 4.607 -4.487 -0.217 1.00 0.00 28 HIS A CA 5
ATOM 2613 C C . HIS A 1 28 ? 3.688 -3.362 -0.685 1.00 0.00 28 HIS A C 5
ATOM 2614 O O . HIS A 1 28 ? 4.145 -2.392 -1.293 1.00 0.00 28 HIS A O 5
ATOM 2629 N N . CYS A 1 29 ? 2.400 -3.505 -0.412 1.00 0.00 29 CYS A N 5
ATOM 2630 C CA . CYS A 1 29 ? 1.398 -2.543 -0.851 1.00 0.00 29 CYS A CA 5
ATOM 2631 C C . CYS A 1 29 ? 1.536 -1.226 -0.093 1.00 0.00 29 CYS A C 5
ATOM 2632 O O . CYS A 1 29 ? 1.510 -1.207 1.133 1.00 0.00 29 CYS A O 5
ATOM 2639 N N . VAL A 1 30 ? 1.708 -0.132 -0.818 1.00 0.00 30 VAL A N 5
ATOM 2640 C CA . VAL A 1 30 ? 1.789 1.185 -0.197 1.00 0.00 30 VAL A CA 5
ATOM 2641 C C . VAL A 1 30 ? 0.712 2.104 -0.745 1.00 0.00 30 VAL A C 5
ATOM 2642 O O . VAL A 1 30 ? 0.278 1.944 -1.884 1.00 0.00 30 VAL A O 5
ATOM 2655 N N . TRP A 1 31 ? 0.274 3.047 0.084 1.00 0.00 31 TRP A N 5
ATOM 2656 C CA . TRP A 1 31 ? -0.759 3.992 -0.295 1.00 0.00 31 TRP A CA 5
ATOM 2657 C C . TRP A 1 31 ? -0.325 4.797 -1.504 1.00 0.00 31 TRP A C 5
ATOM 2658 O O . TRP A 1 31 ? 0.824 5.226 -1.605 1.00 0.00 31 TRP A O 5
ATOM 2679 N N . ASP A 1 32 ? -1.264 5.004 -2.409 1.00 0.00 32 ASP A N 5
ATOM 2680 C CA . ASP A 1 32 ? -0.996 5.685 -3.664 1.00 0.00 32 ASP A CA 5
ATOM 2681 C C . ASP A 1 32 ? -0.465 7.093 -3.443 1.00 0.00 32 ASP A C 5
ATOM 2682 O O . ASP A 1 32 ? 0.263 7.632 -4.274 1.00 0.00 32 ASP A O 5
ATOM 2691 N N . TRP A 1 33 ? -0.843 7.680 -2.327 1.00 0.00 33 TRP A N 5
ATOM 2692 C CA . TRP A 1 33 ? -0.397 9.021 -1.973 1.00 0.00 33 TRP A CA 5
ATOM 2693 C C . TRP A 1 33 ? 0.940 9.015 -1.219 1.00 0.00 33 TRP A C 5
ATOM 2694 O O . TRP A 1 33 ? 1.459 10.075 -0.872 1.00 0.00 33 TRP A O 5
ATOM 2715 N N . THR A 1 34 ? 1.505 7.837 -0.969 1.00 0.00 34 THR A N 5
ATOM 2716 C CA . THR A 1 34 ? 2.771 7.746 -0.248 1.00 0.00 34 THR A CA 5
ATOM 2717 C C . THR A 1 34 ? 3.909 7.286 -1.153 1.00 0.00 34 THR A C 5
ATOM 2718 O O . THR A 1 34 ? 4.946 6.818 -0.674 1.00 0.00 34 THR A O 5
ATOM 2729 N N . VAL A 1 35 ? 3.721 7.414 -2.453 1.00 0.00 35 VAL A N 5
ATOM 2730 C CA . VAL A 1 35 ? 4.690 6.904 -3.407 1.00 0.00 35 VAL A CA 5
ATOM 2731 C C . VAL A 1 35 ? 4.601 7.662 -4.730 1.00 0.00 35 VAL A C 5
ATOM 2732 O O . VAL A 1 35 ? 3.510 7.690 -5.337 1.00 0.00 35 VAL A O 5
ATOM 2746 N N . ALA A 1 1 ? -8.452 -12.923 -2.098 1.00 0.00 1 ALA A N 6
ATOM 2747 C CA . ALA A 1 1 ? -8.174 -11.890 -1.077 1.00 0.00 1 ALA A CA 6
ATOM 2748 C C . ALA A 1 1 ? -6.909 -11.128 -1.440 1.00 0.00 1 ALA A C 6
ATOM 2749 O O . ALA A 1 1 ? -6.253 -11.445 -2.434 1.00 0.00 1 ALA A O 6
ATOM 2758 N N . CYS A 1 2 ? -6.575 -10.126 -0.645 1.00 0.00 2 CYS A N 6
ATOM 2759 C CA . CYS A 1 2 ? -5.402 -9.310 -0.899 1.00 0.00 2 CYS A CA 6
ATOM 2760 C C . CYS A 1 2 ? -4.775 -8.853 0.408 1.00 0.00 2 CYS A C 6
ATOM 2761 O O . CYS A 1 2 ? -5.419 -8.870 1.458 1.00 0.00 2 CYS A O 6
ATOM 2768 N N . ARG A 1 3 ? -3.510 -8.471 0.343 1.00 0.00 3 ARG A N 6
ATOM 2769 C CA . ARG A 1 3 ? -2.844 -7.863 1.480 1.00 0.00 3 ARG A CA 6
ATOM 2770 C C . ARG A 1 3 ? -2.989 -6.356 1.388 1.00 0.00 3 ARG A C 6
ATOM 2771 O O . ARG A 1 3 ? -2.934 -5.788 0.296 1.00 0.00 3 ARG A O 6
ATOM 2792 N N . GLU A 1 4 ? -3.179 -5.713 2.527 1.00 0.00 4 GLU A N 6
ATOM 2793 C CA . GLU A 1 4 ? -3.372 -4.275 2.557 1.00 0.00 4 GLU A CA 6
ATOM 2794 C C . GLU A 1 4 ? -2.038 -3.556 2.678 1.00 0.00 4 GLU A C 6
ATOM 2795 O O . GLU A 1 4 ? -1.003 -4.056 2.235 1.00 0.00 4 GLU A O 6
ATOM 2807 N N . TRP A 1 5 ? -2.077 -2.385 3.292 1.00 0.00 5 TRP A N 6
ATOM 2808 C CA . TRP A 1 5 ? -0.909 -1.542 3.428 1.00 0.00 5 TRP A CA 6
ATOM 2809 C C . TRP A 1 5 ? 0.223 -2.275 4.136 1.00 0.00 5 TRP A C 6
ATOM 2810 O O . TRP A 1 5 ? 0.021 -2.906 5.176 1.00 0.00 5 TRP A O 6
ATOM 2831 N N . LEU A 1 6 ? 1.401 -2.192 3.533 1.00 0.00 6 LEU A N 6
ATOM 2832 C CA . LEU A 1 6 ? 2.616 -2.830 4.037 1.00 0.00 6 LEU A CA 6
ATOM 2833 C C . LEU A 1 6 ? 2.529 -4.357 3.992 1.00 0.00 6 LEU A C 6
ATOM 2834 O O . LEU A 1 6 ? 3.419 -5.045 4.490 1.00 0.00 6 LEU A O 6
ATOM 2850 N N . GLY A 1 7 ? 1.475 -4.883 3.381 1.00 0.00 7 GLY A N 6
ATOM 2851 C CA . GLY A 1 7 ? 1.388 -6.313 3.160 1.00 0.00 7 GLY A CA 6
ATOM 2852 C C . GLY A 1 7 ? 1.837 -6.687 1.763 1.00 0.00 7 GLY A C 6
ATOM 2853 O O . GLY A 1 7 ? 1.833 -5.840 0.868 1.00 0.00 7 GLY A O 6
ATOM 2857 N N . GLY A 1 8 ? 2.221 -7.948 1.575 1.00 0.00 8 GLY A N 6
ATOM 2858 C CA . GLY A 1 8 ? 2.740 -8.392 0.294 1.00 0.00 8 GLY A CA 6
ATOM 2859 C C . GLY A 1 8 ? 1.750 -8.184 -0.822 1.00 0.00 8 GLY A C 6
ATOM 2860 O O . GLY A 1 8 ? 0.642 -8.716 -0.788 1.00 0.00 8 GLY A O 6
ATOM 2864 N N . CYS A 1 9 ? 2.153 -7.416 -1.814 1.00 0.00 9 CYS A N 6
ATOM 2865 C CA . CYS A 1 9 ? 1.247 -7.010 -2.875 1.00 0.00 9 CYS A CA 6
ATOM 2866 C C . CYS A 1 9 ? 0.721 -8.209 -3.652 1.00 0.00 9 CYS A C 6
ATOM 2867 O O . CYS A 1 9 ? 1.480 -9.062 -4.111 1.00 0.00 9 CYS A O 6
ATOM 2874 N N . SER A 1 10 ? -0.592 -8.262 -3.785 1.00 0.00 10 SER A N 6
ATOM 2875 C CA . SER A 1 10 ? -1.248 -9.314 -4.545 1.00 0.00 10 SER A CA 6
ATOM 2876 C C . SER A 1 10 ? -1.273 -8.935 -6.021 1.00 0.00 10 SER A C 6
ATOM 2877 O O . SER A 1 10 ? -1.490 -9.775 -6.897 1.00 0.00 10 SER A O 6
ATOM 2885 N N . LYS A 1 11 ? -1.051 -7.646 -6.263 1.00 0.00 11 LYS A N 6
ATOM 2886 C CA . LYS A 1 11 ? -1.031 -7.062 -7.598 1.00 0.00 11 LYS A CA 6
ATOM 2887 C C . LYS A 1 11 ? -0.792 -5.564 -7.467 1.00 0.00 11 LYS A C 6
ATOM 2888 O O . LYS A 1 11 ? -1.228 -4.948 -6.494 1.00 0.00 11 LYS A O 6
ATOM 2907 N N . ASP A 1 12 ? -0.079 -4.985 -8.424 1.00 0.00 12 ASP A N 6
ATOM 2908 C CA . ASP A 1 12 ? 0.183 -3.547 -8.420 1.00 0.00 12 ASP A CA 6
ATOM 2909 C C . ASP A 1 12 ? -1.069 -2.789 -8.840 1.00 0.00 12 ASP A C 6
ATOM 2910 O O . ASP A 1 12 ? -1.103 -1.559 -8.857 1.00 0.00 12 ASP A O 6
ATOM 2919 N N . ALA A 1 13 ? -2.108 -3.547 -9.160 1.00 0.00 13 ALA A N 6
ATOM 2920 C CA . ALA A 1 13 ? -3.429 -2.994 -9.398 1.00 0.00 13 ALA A CA 6
ATOM 2921 C C . ALA A 1 13 ? -4.061 -2.633 -8.064 1.00 0.00 13 ALA A C 6
ATOM 2922 O O . ALA A 1 13 ? -5.114 -3.162 -7.703 1.00 0.00 13 ALA A O 6
ATOM 2929 N N . ASP A 1 14 ? -3.354 -1.778 -7.321 1.00 0.00 14 ASP A N 6
ATOM 2930 C CA . ASP A 1 14 ? -3.722 -1.351 -5.968 1.00 0.00 14 ASP A CA 6
ATOM 2931 C C . ASP A 1 14 ? -4.095 -2.509 -5.062 1.00 0.00 14 ASP A C 6
ATOM 2932 O O . ASP A 1 14 ? -4.739 -2.287 -4.048 1.00 0.00 14 ASP A O 6
ATOM 2941 N N . CYS A 1 15 ? -3.625 -3.720 -5.420 1.00 0.00 15 CYS A N 6
ATOM 2942 C CA . CYS A 1 15 ? -3.885 -4.965 -4.672 1.00 0.00 15 CYS A CA 6
ATOM 2943 C C . CYS A 1 15 ? -5.252 -4.987 -3.971 1.00 0.00 15 CYS A C 6
ATOM 2944 O O . CYS A 1 15 ? -6.215 -5.532 -4.510 1.00 0.00 15 CYS A O 6
ATOM 2951 N N . CYS A 1 16 ? -5.325 -4.417 -2.774 1.00 0.00 16 CYS A N 6
ATOM 2952 C CA . CYS A 1 16 ? -6.590 -4.258 -2.079 1.00 0.00 16 CYS A CA 6
ATOM 2953 C C . CYS A 1 16 ? -7.327 -3.009 -2.567 1.00 0.00 16 CYS A C 6
ATOM 2954 O O . CYS A 1 16 ? -8.202 -3.100 -3.433 1.00 0.00 16 CYS A O 6
ATOM 2961 N N . ALA A 1 17 ? -6.963 -1.845 -2.031 1.00 0.00 17 ALA A N 6
ATOM 2962 C CA . ALA A 1 17 ? -7.587 -0.588 -2.431 1.00 0.00 17 ALA A CA 6
ATOM 2963 C C . ALA A 1 17 ? -6.709 0.615 -2.100 1.00 0.00 17 ALA A C 6
ATOM 2964 O O . ALA A 1 17 ? -6.131 0.693 -1.014 1.00 0.00 17 ALA A O 6
ATOM 2971 N N . HIS A 1 18 ? -6.628 1.548 -3.055 1.00 0.00 18 HIS A N 6
ATOM 2972 C CA . HIS A 1 18 ? -5.884 2.808 -2.899 1.00 0.00 18 HIS A CA 6
ATOM 2973 C C . HIS A 1 18 ? -4.394 2.563 -2.674 1.00 0.00 18 HIS A C 6
ATOM 2974 O O . HIS A 1 18 ? -3.699 3.380 -2.064 1.00 0.00 18 HIS A O 6
ATOM 2989 N N . LEU A 1 19 ? -3.907 1.452 -3.192 1.00 0.00 19 LEU A N 6
ATOM 2990 C CA . LEU A 1 19 ? -2.539 1.029 -2.951 1.00 0.00 19 LEU A CA 6
ATOM 2991 C C . LEU A 1 19 ? -1.792 0.797 -4.261 1.00 0.00 19 LEU A C 6
ATOM 2992 O O . LEU A 1 19 ? -2.259 1.169 -5.336 1.00 0.00 19 LEU A O 6
ATOM 3008 N N . GLU A 1 20 ? -0.620 0.206 -4.137 1.00 0.00 20 GLU A N 6
ATOM 3009 C CA . GLU A 1 20 ? 0.170 -0.271 -5.263 1.00 0.00 20 GLU A CA 6
ATOM 3010 C C . GLU A 1 20 ? 1.294 -1.124 -4.714 1.00 0.00 20 GLU A C 6
ATOM 3011 O O . GLU A 1 20 ? 1.536 -1.128 -3.506 1.00 0.00 20 GLU A O 6
ATOM 3023 N N . CYS A 1 21 ? 1.978 -1.836 -5.578 1.00 0.00 21 CYS A N 6
ATOM 3024 C CA . CYS A 1 21 ? 3.065 -2.677 -5.142 1.00 0.00 21 CYS A CA 6
ATOM 3025 C C . CYS A 1 21 ? 4.368 -1.908 -5.249 1.00 0.00 21 CYS A C 6
ATOM 3026 O O . CYS A 1 21 ? 4.853 -1.653 -6.351 1.00 0.00 21 CYS A O 6
ATOM 3033 N N . ARG A 1 22 ? 4.899 -1.507 -4.096 1.00 0.00 22 ARG A N 6
ATOM 3034 C CA . ARG A 1 22 ? 6.104 -0.697 -4.030 1.00 0.00 22 ARG A CA 6
ATOM 3035 C C . ARG A 1 22 ? 7.212 -1.282 -4.889 1.00 0.00 22 ARG A C 6
ATOM 3036 O O . ARG A 1 22 ? 7.579 -2.440 -4.727 1.00 0.00 22 ARG A O 6
ATOM 3057 N N . LYS A 1 23 ? 7.754 -0.466 -5.783 1.00 0.00 23 LYS A N 6
ATOM 3058 C CA . LYS A 1 23 ? 8.739 -0.926 -6.756 1.00 0.00 23 LYS A CA 6
ATOM 3059 C C . LYS A 1 23 ? 10.127 -1.039 -6.130 1.00 0.00 23 LYS A C 6
ATOM 3060 O O . LYS A 1 23 ? 11.128 -1.188 -6.831 1.00 0.00 23 LYS A O 6
ATOM 3079 N N . LYS A 1 24 ? 10.178 -0.951 -4.811 1.00 0.00 24 LYS A N 6
ATOM 3080 C CA . LYS A 1 24 ? 11.408 -1.167 -4.066 1.00 0.00 24 LYS A CA 6
ATOM 3081 C C . LYS A 1 24 ? 11.129 -2.088 -2.892 1.00 0.00 24 LYS A C 6
ATOM 3082 O O . LYS A 1 24 ? 10.165 -1.881 -2.153 1.00 0.00 24 LYS A O 6
ATOM 3101 N N . TRP A 1 25 ? 11.974 -3.100 -2.731 1.00 0.00 25 TRP A N 6
ATOM 3102 C CA . TRP A 1 25 ? 11.806 -4.089 -1.676 1.00 0.00 25 TRP A CA 6
ATOM 3103 C C . TRP A 1 25 ? 11.842 -3.419 -0.307 1.00 0.00 25 TRP A C 6
ATOM 3104 O O . TRP A 1 25 ? 12.634 -2.502 -0.084 1.00 0.00 25 TRP A O 6
ATOM 3125 N N . PRO A 1 26 ? 10.980 -3.854 0.630 1.00 0.00 26 PRO A N 6
ATOM 3126 C CA . PRO A 1 26 ? 9.968 -4.887 0.378 1.00 0.00 26 PRO A CA 6
ATOM 3127 C C . PRO A 1 26 ? 8.866 -4.438 -0.578 1.00 0.00 26 PRO A C 6
ATOM 3128 O O . PRO A 1 26 ? 8.319 -3.339 -0.449 1.00 0.00 26 PRO A O 6
ATOM 3139 N N . TYR A 1 27 ? 8.541 -5.307 -1.527 1.00 0.00 27 TYR A N 6
ATOM 3140 C CA . TYR A 1 27 ? 7.485 -5.045 -2.495 1.00 0.00 27 TYR A CA 6
ATOM 3141 C C . TYR A 1 27 ? 6.120 -5.287 -1.866 1.00 0.00 27 TYR A C 6
ATOM 3142 O O . TYR A 1 27 ? 5.454 -6.284 -2.148 1.00 0.00 27 TYR A O 6
ATOM 3160 N N . HIS A 1 28 ? 5.710 -4.374 -1.006 1.00 0.00 28 HIS A N 6
ATOM 3161 C CA . HIS A 1 28 ? 4.428 -4.493 -0.337 1.00 0.00 28 HIS A CA 6
ATOM 3162 C C . HIS A 1 28 ? 3.536 -3.326 -0.723 1.00 0.00 28 HIS A C 6
ATOM 3163 O O . HIS A 1 28 ? 4.015 -2.315 -1.238 1.00 0.00 28 HIS A O 6
ATOM 3178 N N . CYS A 1 29 ? 2.244 -3.479 -0.489 1.00 0.00 29 CYS A N 6
ATOM 3179 C CA . CYS A 1 29 ? 1.267 -2.480 -0.885 1.00 0.00 29 CYS A CA 6
ATOM 3180 C C . CYS A 1 29 ? 1.443 -1.193 -0.097 1.00 0.00 29 CYS A C 6
ATOM 3181 O O . CYS A 1 29 ? 1.373 -1.190 1.127 1.00 0.00 29 CYS A O 6
ATOM 3188 N N . VAL A 1 30 ? 1.695 -0.107 -0.802 1.00 0.00 30 VAL A N 6
ATOM 3189 C CA . VAL A 1 30 ? 1.795 1.200 -0.175 1.00 0.00 30 VAL A CA 6
ATOM 3190 C C . VAL A 1 30 ? 0.729 2.125 -0.731 1.00 0.00 30 VAL A C 6
ATOM 3191 O O . VAL A 1 30 ? 0.271 1.939 -1.858 1.00 0.00 30 VAL A O 6
ATOM 3204 N N . TRP A 1 31 ? 0.317 3.095 0.071 1.00 0.00 31 TRP A N 6
ATOM 3205 C CA . TRP A 1 31 ? -0.654 4.076 -0.359 1.00 0.00 31 TRP A CA 6
ATOM 3206 C C . TRP A 1 31 ? -0.084 4.876 -1.518 1.00 0.00 31 TRP A C 6
ATOM 3207 O O . TRP A 1 31 ? 1.092 5.242 -1.518 1.00 0.00 31 TRP A O 6
ATOM 3228 N N . ASP A 1 32 ? -0.925 5.145 -2.496 1.00 0.00 32 ASP A N 6
ATOM 3229 C CA . ASP A 1 32 ? -0.521 5.898 -3.684 1.00 0.00 32 ASP A CA 6
ATOM 3230 C C . ASP A 1 32 ? -0.035 7.304 -3.317 1.00 0.00 32 ASP A C 6
ATOM 3231 O O . ASP A 1 32 ? 0.634 7.971 -4.106 1.00 0.00 32 ASP A O 6
ATOM 3240 N N . TRP A 1 33 ? -0.359 7.741 -2.107 1.00 0.00 33 TRP A N 6
ATOM 3241 C CA . TRP A 1 33 ? 0.061 9.050 -1.629 1.00 0.00 33 TRP A CA 6
ATOM 3242 C C . TRP A 1 33 ? 1.242 8.950 -0.658 1.00 0.00 33 TRP A C 6
ATOM 3243 O O . TRP A 1 33 ? 1.653 9.948 -0.068 1.00 0.00 33 TRP A O 6
ATOM 3264 N N . THR A 1 34 ? 1.788 7.750 -0.492 1.00 0.00 34 THR A N 6
ATOM 3265 C CA . THR A 1 34 ? 2.947 7.558 0.369 1.00 0.00 34 THR A CA 6
ATOM 3266 C C . THR A 1 34 ? 4.172 7.171 -0.441 1.00 0.00 34 THR A C 6
ATOM 3267 O O . THR A 1 34 ? 5.108 6.566 0.078 1.00 0.00 34 THR A O 6
ATOM 3278 N N . VAL A 1 35 ? 4.159 7.516 -1.713 1.00 0.00 35 VAL A N 6
ATOM 3279 C CA . VAL A 1 35 ? 5.207 7.101 -2.619 1.00 0.00 35 VAL A CA 6
ATOM 3280 C C . VAL A 1 35 ? 5.244 8.018 -3.834 1.00 0.00 35 VAL A C 6
ATOM 3281 O O . VAL A 1 35 ? 6.349 8.455 -4.222 1.00 0.00 35 VAL A O 6
ATOM 3295 N N . ALA A 1 1 ? -9.814 -10.659 1.587 1.00 0.00 1 ALA A N 7
ATOM 3296 C CA . ALA A 1 1 ? -8.810 -11.120 0.604 1.00 0.00 1 ALA A CA 7
ATOM 3297 C C . ALA A 1 1 ? -7.688 -10.101 0.475 1.00 0.00 1 ALA A C 7
ATOM 3298 O O . ALA A 1 1 ? -7.626 -9.155 1.259 1.00 0.00 1 ALA A O 7
ATOM 3307 N N . CYS A 1 2 ? -6.806 -10.321 -0.510 1.00 0.00 2 CYS A N 7
ATOM 3308 C CA . CYS A 1 2 ? -5.657 -9.445 -0.804 1.00 0.00 2 CYS A CA 7
ATOM 3309 C C . CYS A 1 2 ? -4.824 -9.109 0.439 1.00 0.00 2 CYS A C 7
ATOM 3310 O O . CYS A 1 2 ? -5.029 -9.658 1.523 1.00 0.00 2 CYS A O 7
ATOM 3317 N N . ARG A 1 3 ? -3.832 -8.255 0.247 1.00 0.00 3 ARG A N 7
ATOM 3318 C CA . ARG A 1 3 ? -3.026 -7.747 1.344 1.00 0.00 3 ARG A CA 7
ATOM 3319 C C . ARG A 1 3 ? -3.061 -6.235 1.334 1.00 0.00 3 ARG A C 7
ATOM 3320 O O . ARG A 1 3 ? -2.831 -5.607 0.301 1.00 0.00 3 ARG A O 7
ATOM 3341 N N . GLU A 1 4 ? -3.377 -5.664 2.484 1.00 0.00 4 GLU A N 7
ATOM 3342 C CA . GLU A 1 4 ? -3.510 -4.225 2.614 1.00 0.00 4 GLU A CA 7
ATOM 3343 C C . GLU A 1 4 ? -2.154 -3.539 2.702 1.00 0.00 4 GLU A C 7
ATOM 3344 O O . GLU A 1 4 ? -1.134 -4.077 2.264 1.00 0.00 4 GLU A O 7
ATOM 3356 N N . TRP A 1 5 ? -2.166 -2.345 3.273 1.00 0.00 5 TRP A N 7
ATOM 3357 C CA . TRP A 1 5 ? -0.972 -1.531 3.404 1.00 0.00 5 TRP A CA 7
ATOM 3358 C C . TRP A 1 5 ? 0.140 -2.301 4.110 1.00 0.00 5 TRP A C 7
ATOM 3359 O O . TRP A 1 5 ? -0.089 -2.954 5.131 1.00 0.00 5 TRP A O 7
ATOM 3380 N N . LEU A 1 6 ? 1.335 -2.225 3.535 1.00 0.00 6 LEU A N 7
ATOM 3381 C CA . LEU A 1 6 ? 2.523 -2.900 4.055 1.00 0.00 6 LEU A CA 7
ATOM 3382 C C . LEU A 1 6 ? 2.391 -4.424 3.992 1.00 0.00 6 LEU A C 7
ATOM 3383 O O . LEU A 1 6 ? 3.080 -5.143 4.715 1.00 0.00 6 LEU A O 7
ATOM 3399 N N . GLY A 1 7 ? 1.516 -4.909 3.118 1.00 0.00 7 GLY A N 7
ATOM 3400 C CA . GLY A 1 7 ? 1.397 -6.339 2.910 1.00 0.00 7 GLY A CA 7
ATOM 3401 C C . GLY A 1 7 ? 1.893 -6.758 1.545 1.00 0.00 7 GLY A C 7
ATOM 3402 O O . GLY A 1 7 ? 2.007 -5.924 0.643 1.00 0.00 7 GLY A O 7
ATOM 3406 N N . GLY A 1 8 ? 2.204 -8.043 1.399 1.00 0.00 8 GLY A N 7
ATOM 3407 C CA . GLY A 1 8 ? 2.661 -8.560 0.125 1.00 0.00 8 GLY A CA 7
ATOM 3408 C C . GLY A 1 8 ? 1.632 -8.359 -0.959 1.00 0.00 8 GLY A C 7
ATOM 3409 O O . GLY A 1 8 ? 0.522 -8.882 -0.879 1.00 0.00 8 GLY A O 7
ATOM 3413 N N . CYS A 1 9 ? 2.005 -7.606 -1.972 1.00 0.00 9 CYS A N 7
ATOM 3414 C CA . CYS A 1 9 ? 1.066 -7.182 -2.995 1.00 0.00 9 CYS A CA 7
ATOM 3415 C C . CYS A 1 9 ? 0.488 -8.359 -3.769 1.00 0.00 9 CYS A C 7
ATOM 3416 O O . CYS A 1 9 ? 1.209 -9.258 -4.203 1.00 0.00 9 CYS A O 7
ATOM 3423 N N . SER A 1 10 ? -0.828 -8.344 -3.910 1.00 0.00 10 SER A N 7
ATOM 3424 C CA . SER A 1 10 ? -1.534 -9.323 -4.720 1.00 0.00 10 SER A CA 7
ATOM 3425 C C . SER A 1 10 ? -1.468 -8.904 -6.186 1.00 0.00 10 SER A C 7
ATOM 3426 O O . SER A 1 10 ? -1.479 -9.733 -7.092 1.00 0.00 10 SER A O 7
ATOM 3434 N N . LYS A 1 11 ? -1.394 -7.594 -6.388 1.00 0.00 11 LYS A N 7
ATOM 3435 C CA . LYS A 1 11 ? -1.266 -6.999 -7.710 1.00 0.00 11 LYS A CA 7
ATOM 3436 C C . LYS A 1 11 ? -0.717 -5.592 -7.567 1.00 0.00 11 LYS A C 7
ATOM 3437 O O . LYS A 1 11 ? -0.881 -4.957 -6.521 1.00 0.00 11 LYS A O 7
ATOM 3456 N N . ASP A 1 12 ? -0.073 -5.114 -8.616 1.00 0.00 12 ASP A N 7
ATOM 3457 C CA . ASP A 1 12 ? 0.573 -3.812 -8.593 1.00 0.00 12 ASP A CA 7
ATOM 3458 C C . ASP A 1 12 ? -0.436 -2.702 -8.788 1.00 0.00 12 ASP A C 7
ATOM 3459 O O . ASP A 1 12 ? -0.112 -1.532 -8.602 1.00 0.00 12 ASP A O 7
ATOM 3468 N N . ALA A 1 13 ? -1.658 -3.073 -9.155 1.00 0.00 13 ALA A N 7
ATOM 3469 C CA . ALA A 1 13 ? -2.688 -2.089 -9.444 1.00 0.00 13 ALA A CA 7
ATOM 3470 C C . ALA A 1 13 ? -3.034 -1.329 -8.180 1.00 0.00 13 ALA A C 7
ATOM 3471 O O . ALA A 1 13 ? -3.013 -0.097 -8.153 1.00 0.00 13 ALA A O 7
ATOM 3478 N N . ASP A 1 14 ? -3.336 -2.091 -7.139 1.00 0.00 14 ASP A N 7
ATOM 3479 C CA . ASP A 1 14 ? -3.622 -1.548 -5.820 1.00 0.00 14 ASP A CA 7
ATOM 3480 C C . ASP A 1 14 ? -3.907 -2.666 -4.838 1.00 0.00 14 ASP A C 7
ATOM 3481 O O . ASP A 1 14 ? -4.387 -2.402 -3.743 1.00 0.00 14 ASP A O 7
ATOM 3490 N N . CYS A 1 15 ? -3.552 -3.901 -5.236 1.00 0.00 15 CYS A N 7
ATOM 3491 C CA . CYS A 1 15 ? -3.845 -5.121 -4.466 1.00 0.00 15 CYS A CA 7
ATOM 3492 C C . CYS A 1 15 ? -5.216 -5.094 -3.779 1.00 0.00 15 CYS A C 7
ATOM 3493 O O . CYS A 1 15 ? -6.190 -5.608 -4.324 1.00 0.00 15 CYS A O 7
ATOM 3500 N N . CYS A 1 16 ? -5.292 -4.507 -2.594 1.00 0.00 16 CYS A N 7
ATOM 3501 C CA . CYS A 1 16 ? -6.559 -4.364 -1.899 1.00 0.00 16 CYS A CA 7
ATOM 3502 C C . CYS A 1 16 ? -7.348 -3.172 -2.437 1.00 0.00 16 CYS A C 7
ATOM 3503 O O . CYS A 1 16 ? -8.234 -3.343 -3.276 1.00 0.00 16 CYS A O 7
ATOM 3510 N N . ALA A 1 17 ? -7.027 -1.969 -1.968 1.00 0.00 17 ALA A N 7
ATOM 3511 C CA . ALA A 1 17 ? -7.700 -0.767 -2.441 1.00 0.00 17 ALA A CA 7
ATOM 3512 C C . ALA A 1 17 ? -6.878 0.484 -2.161 1.00 0.00 17 ALA A C 7
ATOM 3513 O O . ALA A 1 17 ? -6.373 0.672 -1.052 1.00 0.00 17 ALA A O 7
ATOM 3520 N N . HIS A 1 18 ? -6.753 1.326 -3.187 1.00 0.00 18 HIS A N 7
ATOM 3521 C CA . HIS A 1 18 ? -6.074 2.624 -3.093 1.00 0.00 18 HIS A CA 7
ATOM 3522 C C . HIS A 1 18 ? -4.600 2.470 -2.742 1.00 0.00 18 HIS A C 7
ATOM 3523 O O . HIS A 1 18 ? -3.993 3.343 -2.117 1.00 0.00 18 HIS A O 7
ATOM 3538 N N . LEU A 1 19 ? -4.036 1.360 -3.171 1.00 0.00 19 LEU A N 7
ATOM 3539 C CA . LEU A 1 19 ? -2.640 1.050 -2.934 1.00 0.00 19 LEU A CA 7
ATOM 3540 C C . LEU A 1 19 ? -1.914 0.843 -4.259 1.00 0.00 19 LEU A C 7
ATOM 3541 O O . LEU A 1 19 ? -2.419 1.208 -5.321 1.00 0.00 19 LEU A O 7
ATOM 3557 N N . GLU A 1 20 ? -0.725 0.283 -4.167 1.00 0.00 20 GLU A N 7
ATOM 3558 C CA . GLU A 1 20 ? 0.038 -0.191 -5.315 1.00 0.00 20 GLU A CA 7
ATOM 3559 C C . GLU A 1 20 ? 1.233 -0.983 -4.804 1.00 0.00 20 GLU A C 7
ATOM 3560 O O . GLU A 1 20 ? 1.690 -0.763 -3.678 1.00 0.00 20 GLU A O 7
ATOM 3572 N N . CYS A 1 21 ? 1.714 -1.923 -5.601 1.00 0.00 21 CYS A N 7
ATOM 3573 C CA . CYS A 1 21 ? 2.831 -2.758 -5.185 1.00 0.00 21 CYS A CA 7
ATOM 3574 C C . CYS A 1 21 ? 4.147 -2.014 -5.357 1.00 0.00 21 CYS A C 7
ATOM 3575 O O . CYS A 1 21 ? 4.496 -1.612 -6.467 1.00 0.00 21 CYS A O 7
ATOM 3582 N N . ARG A 1 22 ? 4.862 -1.819 -4.256 1.00 0.00 22 ARG A N 7
ATOM 3583 C CA . ARG A 1 22 ? 6.166 -1.178 -4.305 1.00 0.00 22 ARG A CA 7
ATOM 3584 C C . ARG A 1 22 ? 7.201 -2.113 -4.905 1.00 0.00 22 ARG A C 7
ATOM 3585 O O . ARG A 1 22 ? 7.484 -3.178 -4.357 1.00 0.00 22 ARG A O 7
ATOM 3606 N N . LYS A 1 23 ? 7.755 -1.708 -6.037 1.00 0.00 23 LYS A N 7
ATOM 3607 C CA . LYS A 1 23 ? 8.780 -2.484 -6.710 1.00 0.00 23 LYS A CA 7
ATOM 3608 C C . LYS A 1 23 ? 10.152 -2.000 -6.279 1.00 0.00 23 LYS A C 7
ATOM 3609 O O . LYS A 1 23 ? 11.173 -2.348 -6.875 1.00 0.00 23 LYS A O 7
ATOM 3628 N N . LYS A 1 24 ? 10.151 -1.183 -5.240 1.00 0.00 24 LYS A N 7
ATOM 3629 C CA . LYS A 1 24 ? 11.369 -0.749 -4.586 1.00 0.00 24 LYS A CA 7
ATOM 3630 C C . LYS A 1 24 ? 11.292 -1.123 -3.110 1.00 0.00 24 LYS A C 7
ATOM 3631 O O . LYS A 1 24 ? 10.272 -0.886 -2.457 1.00 0.00 24 LYS A O 7
ATOM 3650 N N . TRP A 1 25 ? 12.364 -1.723 -2.600 1.00 0.00 25 TRP A N 7
ATOM 3651 C CA . TRP A 1 25 ? 12.384 -2.262 -1.244 1.00 0.00 25 TRP A CA 7
ATOM 3652 C C . TRP A 1 25 ? 12.062 -1.178 -0.217 1.00 0.00 25 TRP A C 7
ATOM 3653 O O . TRP A 1 25 ? 12.535 -0.048 -0.340 1.00 0.00 25 TRP A O 7
ATOM 3674 N N . PRO A 1 26 ? 11.256 -1.505 0.812 1.00 0.00 26 PRO A N 7
ATOM 3675 C CA . PRO A 1 26 ? 10.642 -2.832 0.971 1.00 0.00 26 PRO A CA 7
ATOM 3676 C C . PRO A 1 26 ? 9.479 -3.082 0.012 1.00 0.00 26 PRO A C 7
ATOM 3677 O O . PRO A 1 26 ? 8.723 -2.168 -0.329 1.00 0.00 26 PRO A O 7
ATOM 3688 N N . TYR A 1 27 ? 9.330 -4.336 -0.393 1.00 0.00 27 TYR A N 7
ATOM 3689 C CA . TYR A 1 27 ? 8.361 -4.712 -1.413 1.00 0.00 27 TYR A CA 7
ATOM 3690 C C . TYR A 1 27 ? 7.026 -5.117 -0.798 1.00 0.00 27 TYR A C 7
ATOM 3691 O O . TYR A 1 27 ? 6.844 -6.255 -0.361 1.00 0.00 27 TYR A O 7
ATOM 3709 N N . HIS A 1 28 ? 6.097 -4.177 -0.776 1.00 0.00 28 HIS A N 7
ATOM 3710 C CA . HIS A 1 28 ? 4.754 -4.418 -0.262 1.00 0.00 28 HIS A CA 7
ATOM 3711 C C . HIS A 1 28 ? 3.814 -3.321 -0.748 1.00 0.00 28 HIS A C 7
ATOM 3712 O O . HIS A 1 28 ? 4.266 -2.317 -1.299 1.00 0.00 28 HIS A O 7
ATOM 3727 N N . CYS A 1 29 ? 2.516 -3.518 -0.565 1.00 0.00 29 CYS A N 7
ATOM 3728 C CA . CYS A 1 29 ? 1.530 -2.526 -0.959 1.00 0.00 29 CYS A CA 7
ATOM 3729 C C . CYS A 1 29 ? 1.668 -1.261 -0.132 1.00 0.00 29 CYS A C 7
ATOM 3730 O O . CYS A 1 29 ? 1.776 -1.315 1.092 1.00 0.00 29 CYS A O 7
ATOM 3737 N N . VAL A 1 30 ? 1.685 -0.129 -0.806 1.00 0.00 30 VAL A N 7
ATOM 3738 C CA . VAL A 1 30 ? 1.752 1.154 -0.137 1.00 0.00 30 VAL A CA 7
ATOM 3739 C C . VAL A 1 30 ? 0.681 2.083 -0.672 1.00 0.00 30 VAL A C 7
ATOM 3740 O O . VAL A 1 30 ? 0.196 1.896 -1.787 1.00 0.00 30 VAL A O 7
ATOM 3753 N N . TRP A 1 31 ? 0.299 3.063 0.135 1.00 0.00 31 TRP A N 7
ATOM 3754 C CA . TRP A 1 31 ? -0.658 4.062 -0.283 1.00 0.00 31 TRP A CA 7
ATOM 3755 C C . TRP A 1 31 ? -0.094 4.841 -1.455 1.00 0.00 31 TRP A C 7
ATOM 3756 O O . TRP A 1 31 ? 1.109 5.091 -1.529 1.00 0.00 31 TRP A O 7
ATOM 3777 N N . ASP A 1 32 ? -0.977 5.209 -2.363 1.00 0.00 32 ASP A N 7
ATOM 3778 C CA . ASP A 1 32 ? -0.617 5.983 -3.551 1.00 0.00 32 ASP A CA 7
ATOM 3779 C C . ASP A 1 32 ? 0.088 7.293 -3.183 1.00 0.00 32 ASP A C 7
ATOM 3780 O O . ASP A 1 32 ? 0.776 7.894 -4.007 1.00 0.00 32 ASP A O 7
ATOM 3789 N N . TRP A 1 33 ? -0.072 7.718 -1.937 1.00 0.00 33 TRP A N 7
ATOM 3790 C CA . TRP A 1 33 ? 0.558 8.938 -1.456 1.00 0.00 33 TRP A CA 7
ATOM 3791 C C . TRP A 1 33 ? 1.783 8.645 -0.582 1.00 0.00 33 TRP A C 7
ATOM 3792 O O . TRP A 1 33 ? 2.278 9.525 0.123 1.00 0.00 33 TRP A O 7
ATOM 3813 N N . THR A 1 34 ? 2.270 7.409 -0.624 1.00 0.00 34 THR A N 7
ATOM 3814 C CA . THR A 1 34 ? 3.450 7.023 0.137 1.00 0.00 34 THR A CA 7
ATOM 3815 C C . THR A 1 34 ? 4.446 6.254 -0.724 1.00 0.00 34 THR A C 7
ATOM 3816 O O . THR A 1 34 ? 4.945 5.201 -0.319 1.00 0.00 34 THR A O 7
ATOM 3827 N N . VAL A 1 35 ? 4.737 6.768 -1.906 1.00 0.00 35 VAL A N 7
ATOM 3828 C CA . VAL A 1 35 ? 5.566 6.043 -2.855 1.00 0.00 35 VAL A CA 7
ATOM 3829 C C . VAL A 1 35 ? 6.085 6.964 -3.959 1.00 0.00 35 VAL A C 7
ATOM 3830 O O . VAL A 1 35 ? 7.312 6.981 -4.193 1.00 0.00 35 VAL A O 7
ATOM 3844 N N . ALA A 1 1 ? -8.994 -11.814 -2.652 1.00 0.00 1 ALA A N 8
ATOM 3845 C CA . ALA A 1 1 ? -8.195 -11.637 -1.422 1.00 0.00 1 ALA A CA 8
ATOM 3846 C C . ALA A 1 1 ? -6.957 -10.807 -1.712 1.00 0.00 1 ALA A C 8
ATOM 3847 O O . ALA A 1 1 ? -6.356 -10.923 -2.780 1.00 0.00 1 ALA A O 8
ATOM 3856 N N . CYS A 1 2 ? -6.588 -9.965 -0.764 1.00 0.00 2 CYS A N 8
ATOM 3857 C CA . CYS A 1 2 ? -5.432 -9.103 -0.916 1.00 0.00 2 CYS A CA 8
ATOM 3858 C C . CYS A 1 2 ? -4.838 -8.792 0.445 1.00 0.00 2 CYS A C 8
ATOM 3859 O O . CYS A 1 2 ? -5.491 -8.988 1.472 1.00 0.00 2 CYS A O 8
ATOM 3866 N N . ARG A 1 3 ? -3.598 -8.335 0.453 1.00 0.00 3 ARG A N 8
ATOM 3867 C CA . ARG A 1 3 ? -2.965 -7.892 1.680 1.00 0.00 3 ARG A CA 8
ATOM 3868 C C . ARG A 1 3 ? -2.986 -6.377 1.737 1.00 0.00 3 ARG A C 8
ATOM 3869 O O . ARG A 1 3 ? -2.805 -5.707 0.720 1.00 0.00 3 ARG A O 8
ATOM 3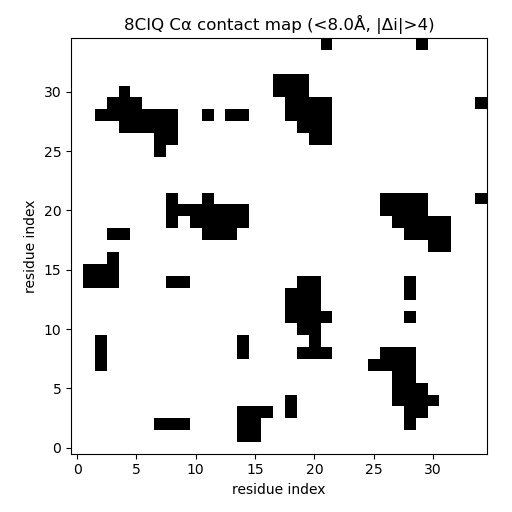890 N N . GLU A 1 4 ? -3.239 -5.856 2.926 1.00 0.00 4 GLU A N 8
ATOM 3891 C CA . GLU A 1 4 ? -3.381 -4.431 3.147 1.00 0.00 4 GLU A CA 8
ATOM 3892 C C . GLU A 1 4 ? -2.092 -3.656 2.921 1.00 0.00 4 GLU A C 8
ATOM 3893 O O . GLU A 1 4 ? -1.114 -4.161 2.371 1.00 0.00 4 GLU A O 8
ATOM 3905 N N . TRP A 1 5 ? -2.122 -2.410 3.366 1.00 0.00 5 TRP A N 8
ATOM 3906 C CA . TRP A 1 5 ? -0.956 -1.556 3.384 1.00 0.00 5 TRP A CA 8
ATOM 3907 C C . TRP A 1 5 ? 0.188 -2.256 4.106 1.00 0.00 5 TRP A C 8
ATOM 3908 O O . TRP A 1 5 ? -0.006 -2.845 5.172 1.00 0.00 5 TRP A O 8
ATOM 3929 N N . LEU A 1 6 ? 1.360 -2.206 3.492 1.00 0.00 6 LEU A N 8
ATOM 3930 C CA . LEU A 1 6 ? 2.561 -2.869 3.997 1.00 0.00 6 LEU A CA 8
ATOM 3931 C C . LEU A 1 6 ? 2.462 -4.392 3.897 1.00 0.00 6 LEU A C 8
ATOM 3932 O O . LEU A 1 6 ? 3.388 -5.098 4.291 1.00 0.00 6 LEU A O 8
ATOM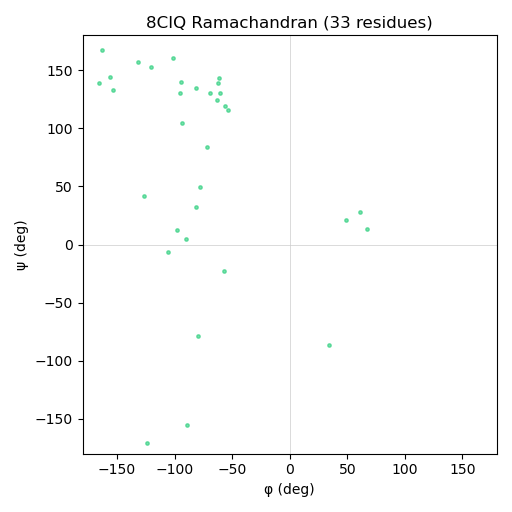 3948 N N . GLY A 1 7 ? 1.356 -4.902 3.361 1.00 0.00 7 GLY A N 8
ATOM 3949 C CA . GLY A 1 7 ? 1.254 -6.328 3.120 1.00 0.00 7 GLY A CA 8
ATOM 3950 C C . GLY A 1 7 ? 1.722 -6.715 1.732 1.00 0.00 7 GLY A C 8
ATOM 3951 O O . GLY A 1 7 ? 1.872 -5.856 0.859 1.00 0.00 7 GLY A O 8
ATOM 3955 N N . GLY A 1 8 ? 1.966 -8.009 1.538 1.00 0.00 8 GLY A N 8
ATOM 3956 C CA . GLY A 1 8 ? 2.412 -8.510 0.254 1.00 0.00 8 GLY A CA 8
ATOM 3957 C C . GLY A 1 8 ? 1.404 -8.247 -0.841 1.00 0.00 8 GLY A C 8
ATOM 3958 O O . GLY A 1 8 ? 0.239 -8.628 -0.736 1.00 0.00 8 GLY A O 8
ATOM 3962 N N . CYS A 1 9 ? 1.856 -7.601 -1.893 1.00 0.00 9 CYS A N 8
ATOM 3963 C CA . CYS A 1 9 ? 0.970 -7.183 -2.964 1.00 0.00 9 CYS A CA 8
ATOM 3964 C C . CYS A 1 9 ? 0.460 -8.371 -3.767 1.00 0.00 9 CYS A C 8
ATOM 3965 O O . CYS A 1 9 ? 1.223 -9.258 -4.154 1.00 0.00 9 CYS A O 8
ATOM 3972 N N . SER A 1 10 ? -0.842 -8.386 -3.995 1.00 0.00 10 SER A N 8
ATOM 3973 C CA . SER A 1 10 ? -1.468 -9.387 -4.841 1.00 0.00 10 SER A CA 8
ATOM 3974 C C . SER A 1 10 ? -1.428 -8.924 -6.293 1.00 0.00 10 SER A C 8
ATOM 3975 O O . SER A 1 10 ? -1.329 -9.725 -7.219 1.00 0.00 10 SER A O 8
ATOM 3983 N N . LYS A 1 11 ? -1.511 -7.612 -6.468 1.00 0.00 11 LYS A N 8
ATOM 3984 C CA . LYS A 1 11 ? -1.354 -6.985 -7.770 1.00 0.00 11 LYS A CA 8
ATOM 3985 C C . LYS A 1 11 ? -0.790 -5.591 -7.589 1.00 0.00 11 LYS A C 8
ATOM 3986 O O . LYS A 1 11 ? -1.089 -4.911 -6.601 1.00 0.00 11 LYS A O 8
ATOM 4005 N N . ASP A 1 12 ? 0.024 -5.173 -8.540 1.00 0.00 12 ASP A N 8
ATOM 4006 C CA . ASP A 1 12 ? 0.697 -3.888 -8.476 1.00 0.00 12 ASP A CA 8
ATOM 4007 C C . ASP A 1 12 ? -0.262 -2.751 -8.750 1.00 0.00 12 ASP A C 8
ATOM 4008 O O . ASP A 1 12 ? 0.104 -1.585 -8.603 1.00 0.00 12 ASP A O 8
ATOM 4017 N N . ALA A 1 13 ? -1.485 -3.087 -9.140 1.00 0.00 13 ALA A N 8
ATOM 4018 C CA . ALA A 1 13 ? -2.476 -2.071 -9.459 1.00 0.00 13 ALA A CA 8
ATOM 4019 C C . ALA A 1 13 ? -2.795 -1.272 -8.211 1.00 0.00 13 ALA A C 8
ATOM 4020 O O . ALA A 1 13 ? -2.671 -0.047 -8.186 1.00 0.00 13 ALA A O 8
ATOM 4027 N N . ASP A 1 14 ? -3.176 -2.001 -7.174 1.00 0.00 14 ASP A N 8
ATOM 4028 C CA . ASP A 1 14 ? -3.463 -1.430 -5.866 1.00 0.00 14 ASP A CA 8
ATOM 4029 C C . ASP A 1 14 ? -3.800 -2.523 -4.878 1.00 0.00 14 ASP A C 8
ATOM 4030 O O . ASP A 1 14 ? -4.282 -2.231 -3.793 1.00 0.00 14 ASP A O 8
ATOM 4039 N N . CYS A 1 15 ? -3.494 -3.774 -5.262 1.00 0.00 15 CYS A N 8
ATOM 4040 C CA . CYS A 1 15 ? -3.853 -4.979 -4.495 1.00 0.00 15 CYS A CA 8
ATOM 4041 C C . CYS A 1 15 ? -5.240 -4.889 -3.842 1.00 0.00 15 CYS A C 8
ATOM 4042 O O . CYS A 1 15 ? -6.216 -5.395 -4.395 1.00 0.00 15 CYS A O 8
ATOM 4049 N N . CYS A 1 16 ? -5.323 -4.255 -2.680 1.00 0.00 16 CYS A N 8
ATOM 4050 C CA . CYS A 1 16 ? -6.593 -4.044 -2.005 1.00 0.00 16 CYS A CA 8
ATOM 4051 C C . CYS A 1 16 ? -7.312 -2.806 -2.550 1.00 0.00 16 CYS A C 8
ATOM 4052 O O . CYS A 1 16 ? -8.166 -2.921 -3.435 1.00 0.00 16 CYS A O 8
ATOM 4059 N N . ALA A 1 17 ? -6.963 -1.631 -2.030 1.00 0.00 17 ALA A N 8
ATOM 4060 C CA . ALA A 1 17 ? -7.553 -0.377 -2.492 1.00 0.00 17 ALA A CA 8
ATOM 4061 C C . ALA A 1 17 ? -6.691 0.820 -2.110 1.00 0.00 17 ALA A C 8
ATOM 4062 O O . ALA A 1 17 ? -6.151 0.877 -1.005 1.00 0.00 17 ALA A O 8
ATOM 4069 N N . HIS A 1 18 ? -6.576 1.768 -3.045 1.00 0.00 18 HIS A N 8
ATOM 4070 C CA . HIS A 1 18 ? -5.811 3.006 -2.852 1.00 0.00 18 HIS A CA 8
ATOM 4071 C C . HIS A 1 18 ? -4.334 2.722 -2.610 1.00 0.00 18 HIS A C 8
ATOM 4072 O O . HIS A 1 18 ? -3.618 3.525 -2.007 1.00 0.00 18 HIS A O 8
ATOM 4087 N N . LEU A 1 19 ? -3.885 1.585 -3.108 1.00 0.00 19 LEU A N 8
ATOM 4088 C CA . LEU A 1 19 ? -2.519 1.141 -2.909 1.00 0.00 19 LEU A CA 8
ATOM 4089 C C . LEU A 1 19 ? -1.818 0.933 -4.247 1.00 0.00 19 LEU A C 8
ATOM 4090 O O . LEU A 1 19 ? -2.282 1.391 -5.289 1.00 0.00 19 LEU A O 8
ATOM 4106 N N . GLU A 1 20 ? -0.686 0.257 -4.173 1.00 0.00 20 GLU A N 8
ATOM 4107 C CA . GLU A 1 20 ? 0.059 -0.233 -5.322 1.00 0.00 20 GLU A CA 8
ATOM 4108 C C . GLU A 1 20 ? 1.241 -1.027 -4.793 1.00 0.00 20 GLU A C 8
ATOM 4109 O O . GLU A 1 20 ? 1.636 -0.852 -3.637 1.00 0.00 20 GLU A O 8
ATOM 4121 N N . CYS A 1 21 ? 1.788 -1.915 -5.601 1.00 0.00 21 CYS A N 8
ATOM 4122 C CA . CYS A 1 21 ? 2.909 -2.721 -5.149 1.00 0.00 21 CYS A CA 8
ATOM 4123 C C . CYS A 1 21 ? 4.220 -1.984 -5.370 1.00 0.00 21 CYS A C 8
ATOM 4124 O O . CYS A 1 21 ? 4.516 -1.534 -6.479 1.00 0.00 21 CYS A O 8
ATOM 4131 N N . ARG A 1 22 ? 4.990 -1.848 -4.303 1.00 0.00 22 ARG A N 8
ATOM 4132 C CA . ARG A 1 22 ? 6.270 -1.162 -4.364 1.00 0.00 22 ARG A CA 8
ATOM 4133 C C . ARG A 1 22 ? 7.334 -2.030 -5.024 1.00 0.00 22 ARG A C 8
ATOM 4134 O O . ARG A 1 22 ? 7.695 -3.084 -4.504 1.00 0.00 22 ARG A O 8
ATOM 4155 N N . LYS A 1 23 ? 7.837 -1.577 -6.171 1.00 0.00 23 LYS A N 8
ATOM 4156 C CA . LYS A 1 23 ? 8.922 -2.263 -6.865 1.00 0.00 23 LYS A CA 8
ATOM 4157 C C . LYS A 1 23 ? 10.271 -1.972 -6.219 1.00 0.00 23 LYS A C 8
ATOM 4158 O O . LYS A 1 23 ? 11.319 -2.299 -6.774 1.00 0.00 23 LYS A O 8
ATOM 4177 N N . LYS A 1 24 ? 10.240 -1.354 -5.054 1.00 0.00 24 LYS A N 8
ATOM 4178 C CA . LYS A 1 24 ? 11.449 -1.095 -4.293 1.00 0.00 24 LYS A CA 8
ATOM 4179 C C . LYS A 1 24 ? 11.300 -1.679 -2.901 1.00 0.00 24 LYS A C 8
ATOM 4180 O O . LYS A 1 24 ? 10.262 -1.504 -2.259 1.00 0.00 24 LYS A O 8
ATOM 4199 N N . TRP A 1 25 ? 12.341 -2.361 -2.437 1.00 0.00 25 TRP A N 8
ATOM 4200 C CA . TRP A 1 25 ? 12.302 -3.057 -1.159 1.00 0.00 25 TRP A CA 8
ATOM 4201 C C . TRP A 1 25 ? 12.098 -2.071 -0.013 1.00 0.00 25 TRP A C 8
ATOM 4202 O O . TRP A 1 25 ? 12.677 -0.982 -0.017 1.00 0.00 25 TRP A O 8
ATOM 4223 N N . PRO A 1 26 ? 11.266 -2.428 0.983 1.00 0.00 26 PRO A N 8
ATOM 4224 C CA . PRO A 1 26 ? 10.500 -3.686 0.993 1.00 0.00 26 PRO A CA 8
ATOM 4225 C C . PRO A 1 26 ? 9.354 -3.719 -0.017 1.00 0.00 26 PRO A C 8
ATOM 4226 O O . PRO A 1 26 ? 8.629 -2.736 -0.195 1.00 0.00 26 PRO A O 8
ATOM 4237 N N . TYR A 1 27 ? 9.190 -4.873 -0.654 1.00 0.00 27 TYR A N 8
ATOM 4238 C CA . TYR A 1 27 ? 8.148 -5.070 -1.653 1.00 0.00 27 TYR A CA 8
ATOM 4239 C C . TYR A 1 27 ? 6.817 -5.391 -0.986 1.00 0.00 27 TYR A C 8
ATOM 4240 O O . TYR A 1 27 ? 6.543 -6.537 -0.633 1.00 0.00 27 TYR A O 8
ATOM 4258 N N . HIS A 1 28 ? 6.006 -4.365 -0.799 1.00 0.00 28 HIS A N 8
ATOM 4259 C CA . HIS A 1 28 ? 4.678 -4.519 -0.225 1.00 0.00 28 HIS A CA 8
ATOM 4260 C C . HIS A 1 28 ? 3.774 -3.403 -0.730 1.00 0.00 28 HIS A C 8
ATOM 4261 O O . HIS A 1 28 ? 4.252 -2.448 -1.347 1.00 0.00 28 HIS A O 8
ATOM 4276 N N . CYS A 1 29 ? 2.479 -3.529 -0.490 1.00 0.00 29 CYS A N 8
ATOM 4277 C CA . CYS A 1 29 ? 1.520 -2.526 -0.922 1.00 0.00 29 CYS A CA 8
ATOM 4278 C C . CYS A 1 29 ? 1.694 -1.233 -0.141 1.00 0.00 29 CYS A C 8
ATOM 4279 O O . CYS A 1 29 ? 1.797 -1.245 1.082 1.00 0.00 29 CYS A O 8
ATOM 4286 N N . VAL A 1 30 ? 1.750 -0.124 -0.854 1.00 0.00 30 VAL A N 8
ATOM 4287 C CA . VAL A 1 30 ? 1.830 1.184 -0.229 1.00 0.00 30 VAL A CA 8
ATOM 4288 C C . VAL A 1 30 ? 0.737 2.088 -0.767 1.00 0.00 30 VAL A C 8
ATOM 4289 O O . VAL A 1 30 ? 0.268 1.894 -1.886 1.00 0.00 30 VAL A O 8
ATOM 4302 N N . TRP A 1 31 ? 0.318 3.050 0.043 1.00 0.00 31 TRP A N 8
ATOM 4303 C CA . TRP A 1 31 ? -0.690 4.006 -0.362 1.00 0.00 31 TRP A CA 8
ATOM 4304 C C . TRP A 1 31 ? -0.196 4.804 -1.550 1.00 0.00 31 TRP A C 8
ATOM 4305 O O . TRP A 1 31 ? 0.985 5.147 -1.639 1.00 0.00 31 TRP A O 8
ATOM 4326 N N . ASP A 1 32 ? -1.108 5.102 -2.452 1.00 0.00 32 ASP A N 8
ATOM 4327 C CA . ASP A 1 32 ? -0.797 5.895 -3.636 1.00 0.00 32 ASP A CA 8
ATOM 4328 C C . ASP A 1 32 ? -0.316 7.293 -3.247 1.00 0.00 32 ASP A C 8
ATOM 4329 O O . ASP A 1 32 ? 0.295 7.995 -4.048 1.00 0.00 32 ASP A O 8
ATOM 4338 N N . TRP A 1 33 ? -0.577 7.686 -2.001 1.00 0.00 33 TRP A N 8
ATOM 4339 C CA . TRP A 1 33 ? -0.127 8.979 -1.504 1.00 0.00 33 TRP A CA 8
ATOM 4340 C C . TRP A 1 33 ? 1.152 8.854 -0.666 1.00 0.00 33 TRP A C 8
ATOM 4341 O O . TRP A 1 33 ? 1.668 9.851 -0.163 1.00 0.00 33 TRP A O 8
ATOM 4362 N N . THR A 1 34 ? 1.669 7.638 -0.522 1.00 0.00 34 THR A N 8
ATOM 4363 C CA . THR A 1 34 ? 2.893 7.420 0.238 1.00 0.00 34 THR A CA 8
ATOM 4364 C C . THR A 1 34 ? 4.046 7.014 -0.669 1.00 0.00 34 THR A C 8
ATOM 4365 O O . THR A 1 34 ? 4.907 6.224 -0.282 1.00 0.00 34 THR A O 8
ATOM 4376 N N . VAL A 1 35 ? 4.064 7.548 -1.875 1.00 0.00 35 VAL A N 8
ATOM 4377 C CA . VAL A 1 35 ? 5.064 7.162 -2.851 1.00 0.00 35 VAL A CA 8
ATOM 4378 C C . VAL A 1 35 ? 5.196 8.225 -3.943 1.00 0.00 35 VAL A C 8
ATOM 4379 O O . VAL A 1 35 ? 6.200 8.968 -3.921 1.00 0.00 35 VAL A O 8
ATOM 4393 N N . ALA A 1 1 ? -9.169 -9.860 4.469 1.00 0.00 1 ALA A N 9
ATOM 4394 C CA . ALA A 1 1 ? -9.182 -9.408 3.061 1.00 0.00 1 ALA A CA 9
ATOM 4395 C C . ALA A 1 1 ? -7.835 -9.678 2.407 1.00 0.00 1 ALA A C 9
ATOM 4396 O O . ALA A 1 1 ? -7.053 -10.498 2.895 1.00 0.00 1 ALA A O 9
ATOM 4405 N N . CYS A 1 2 ? -7.575 -9.002 1.297 1.00 0.00 2 CYS A N 9
ATOM 4406 C CA . CYS A 1 2 ? -6.297 -9.110 0.609 1.00 0.00 2 CYS A CA 9
ATOM 4407 C C . CYS A 1 2 ? -5.176 -8.489 1.440 1.00 0.00 2 CYS A C 9
ATOM 4408 O O . CYS A 1 2 ? -5.409 -7.988 2.545 1.00 0.00 2 CYS A O 9
ATOM 4415 N N . ARG A 1 3 ? -3.958 -8.549 0.925 1.00 0.00 3 ARG A N 9
ATOM 4416 C CA . ARG A 1 3 ? -2.840 -7.883 1.567 1.00 0.00 3 ARG A CA 9
ATOM 4417 C C . ARG A 1 3 ? -2.986 -6.383 1.434 1.00 0.00 3 ARG A C 9
ATOM 4418 O O . ARG A 1 3 ? -2.936 -5.833 0.333 1.00 0.00 3 ARG A O 9
ATOM 4439 N N . GLU A 1 4 ? -3.181 -5.736 2.565 1.00 0.00 4 GLU A N 9
ATOM 4440 C CA . GLU A 1 4 ? -3.405 -4.309 2.598 1.00 0.00 4 GLU A CA 9
ATOM 4441 C C . GLU A 1 4 ? -2.086 -3.563 2.696 1.00 0.00 4 GLU A C 9
ATOM 4442 O O . GLU A 1 4 ? -1.051 -4.038 2.220 1.00 0.00 4 GLU A O 9
ATOM 4454 N N . TRP A 1 5 ? -2.130 -2.399 3.317 1.00 0.00 5 TRP A N 9
ATOM 4455 C CA . TRP A 1 5 ? -0.960 -1.558 3.445 1.00 0.00 5 TRP A CA 9
ATOM 4456 C C . TRP A 1 5 ? 0.162 -2.299 4.161 1.00 0.00 5 TRP A C 9
ATOM 4457 O O . TRP A 1 5 ? -0.051 -2.926 5.200 1.00 0.00 5 TRP A O 9
ATOM 4478 N N . LEU A 1 6 ? 1.345 -2.229 3.570 1.00 0.00 6 LEU A N 9
ATOM 4479 C CA . LEU A 1 6 ? 2.544 -2.880 4.088 1.00 0.00 6 LEU A CA 9
ATOM 4480 C C . LEU A 1 6 ? 2.457 -4.407 4.011 1.00 0.00 6 LEU A C 9
ATOM 4481 O O . LEU A 1 6 ? 3.276 -5.105 4.609 1.00 0.00 6 LEU A O 9
ATOM 4497 N N . GLY A 1 7 ? 1.476 -4.925 3.274 1.00 0.00 7 GLY A N 9
ATOM 4498 C CA . GLY A 1 7 ? 1.425 -6.356 3.026 1.00 0.00 7 GLY A CA 9
ATOM 4499 C C . GLY A 1 7 ? 1.906 -6.720 1.636 1.00 0.00 7 GLY A C 9
ATOM 4500 O O . GLY A 1 7 ? 1.914 -5.875 0.742 1.00 0.00 7 GLY A O 9
ATOM 4504 N N . GLY A 1 8 ? 2.322 -7.973 1.462 1.00 0.00 8 GLY A N 9
ATOM 4505 C CA . GLY A 1 8 ? 2.836 -8.429 0.181 1.00 0.00 8 GLY A CA 9
ATOM 4506 C C . GLY A 1 8 ? 1.828 -8.288 -0.938 1.00 0.00 8 GLY A C 9
ATOM 4507 O O . GLY A 1 8 ? 0.780 -8.931 -0.935 1.00 0.00 8 GLY A O 9
ATOM 4511 N N . CYS A 1 9 ? 2.166 -7.465 -1.907 1.00 0.00 9 CYS A N 9
ATOM 4512 C CA . CYS A 1 9 ? 1.237 -7.098 -2.965 1.00 0.00 9 CYS A CA 9
ATOM 4513 C C . CYS A 1 9 ? 0.969 -8.241 -3.936 1.00 0.00 9 CYS A C 9
ATOM 4514 O O . CYS A 1 9 ? 1.882 -8.948 -4.368 1.00 0.00 9 CYS A O 9
ATOM 4521 N N . SER A 1 10 ? -0.306 -8.410 -4.262 1.00 0.00 10 SER A N 9
ATOM 4522 C CA . SER A 1 10 ? -0.746 -9.414 -5.213 1.00 0.00 10 SER A CA 9
ATOM 4523 C C . SER A 1 10 ? -0.781 -8.841 -6.628 1.00 0.00 10 SER A C 9
ATOM 4524 O O . SER A 1 10 ? -0.556 -9.553 -7.606 1.00 0.00 10 SER A O 9
ATOM 4532 N N . LYS A 1 11 ? -1.066 -7.547 -6.728 1.00 0.00 11 LYS A N 9
ATOM 4533 C CA . LYS A 1 11 ? -1.073 -6.858 -8.012 1.00 0.00 11 LYS A CA 9
ATOM 4534 C C . LYS A 1 11 ? -0.628 -5.422 -7.844 1.00 0.00 11 LYS A C 9
ATOM 4535 O O . LYS A 1 11 ? -0.774 -4.828 -6.771 1.00 0.00 11 LYS A O 9
ATOM 4554 N N . ASP A 1 12 ? -0.098 -4.872 -8.921 1.00 0.00 12 ASP A N 9
ATOM 4555 C CA . ASP A 1 12 ? 0.478 -3.544 -8.908 1.00 0.00 12 ASP A CA 9
ATOM 4556 C C . ASP A 1 12 ? -0.575 -2.483 -9.131 1.00 0.00 12 ASP A C 9
ATOM 4557 O O . ASP A 1 12 ? -0.270 -1.293 -9.098 1.00 0.00 12 ASP A O 9
ATOM 4566 N N . ALA A 1 13 ? -1.810 -2.909 -9.355 1.00 0.00 13 ALA A N 9
ATOM 4567 C CA . ALA A 1 13 ? -2.888 -1.962 -9.575 1.00 0.00 13 ALA A CA 9
ATOM 4568 C C . ALA A 1 13 ? -3.112 -1.178 -8.299 1.00 0.00 13 ALA A C 9
ATOM 4569 O O . ALA A 1 13 ? -3.051 0.052 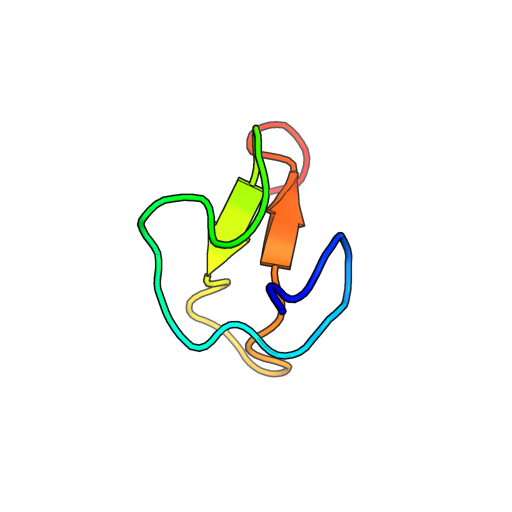-8.286 1.00 0.00 13 ALA A O 9
ATOM 4576 N N . ASP A 1 14 ? -3.334 -1.927 -7.229 1.00 0.00 14 ASP A N 9
ATOM 4577 C CA . ASP A 1 14 ? -3.484 -1.379 -5.890 1.00 0.00 14 ASP A CA 9
ATOM 4578 C C . ASP A 1 14 ? -3.805 -2.483 -4.909 1.00 0.00 14 ASP A C 9
ATOM 4579 O O . ASP A 1 14 ? -4.260 -2.203 -3.808 1.00 0.00 14 ASP A O 9
ATOM 4588 N N . CYS A 1 15 ? -3.511 -3.730 -5.315 1.00 0.00 15 CYS A N 9
ATOM 4589 C CA . CYS A 1 15 ? -3.867 -4.937 -4.555 1.00 0.00 15 CYS A CA 9
ATOM 4590 C C . CYS A 1 15 ? -5.249 -4.837 -3.890 1.00 0.00 15 CYS A C 9
ATOM 4591 O O . CYS A 1 15 ? -6.243 -5.276 -4.466 1.00 0.00 15 CYS A O 9
ATOM 4598 N N . CYS A 1 16 ? -5.314 -4.264 -2.694 1.00 0.00 16 CYS A N 9
ATOM 4599 C CA . CYS A 1 16 ? -6.586 -4.046 -2.024 1.00 0.00 16 CYS A CA 9
ATOM 4600 C C . CYS A 1 16 ? -7.279 -2.786 -2.549 1.00 0.00 16 CYS A C 9
ATOM 4601 O O . CYS A 1 16 ? -8.112 -2.865 -3.455 1.00 0.00 16 CYS A O 9
ATOM 4608 N N . ALA A 1 17 ? -6.927 -1.628 -1.992 1.00 0.00 17 ALA A N 9
ATOM 4609 C CA . ALA A 1 17 ? -7.525 -0.363 -2.406 1.00 0.00 17 ALA A CA 9
ATOM 4610 C C . ALA A 1 17 ? -6.619 0.820 -2.084 1.00 0.00 17 ALA A C 9
ATOM 4611 O O . ALA A 1 17 ? -6.031 0.885 -1.007 1.00 0.00 17 ALA A O 9
ATOM 4618 N N . HIS A 1 18 ? -6.513 1.742 -3.046 1.00 0.00 18 HIS A N 9
ATOM 4619 C CA . HIS A 1 18 ? -5.721 2.974 -2.905 1.00 0.00 18 HIS A CA 9
ATOM 4620 C C . HIS A 1 18 ? -4.248 2.686 -2.641 1.00 0.00 18 HIS A C 9
ATOM 4621 O O . HIS A 1 18 ? -3.514 3.530 -2.120 1.00 0.00 18 HIS A O 9
ATOM 4636 N N . LEU A 1 19 ? -3.824 1.499 -3.025 1.00 0.00 19 LEU A N 9
ATOM 4637 C CA . LEU A 1 19 ? -2.459 1.060 -2.817 1.00 0.00 19 LEU A CA 9
ATOM 4638 C C . LEU A 1 19 ? -1.740 0.884 -4.151 1.00 0.00 19 LEU A C 9
ATOM 4639 O O . LEU A 1 19 ? -2.171 1.406 -5.180 1.00 0.00 19 LEU A O 9
ATOM 4655 N N . GLU A 1 20 ? -0.630 0.174 -4.100 1.00 0.00 20 GLU A N 9
ATOM 4656 C CA . GLU A 1 20 ? 0.116 -0.250 -5.279 1.00 0.00 20 GLU A CA 9
ATOM 4657 C C . GLU A 1 20 ? 1.184 -1.238 -4.843 1.00 0.00 20 GLU A C 9
ATOM 4658 O O . GLU A 1 20 ? 1.556 -1.277 -3.666 1.00 0.00 20 GLU A O 9
ATOM 4670 N N . CYS A 1 21 ? 1.658 -2.045 -5.773 1.00 0.00 21 CYS A N 9
ATOM 4671 C CA . CYS A 1 21 ? 2.706 -3.004 -5.473 1.00 0.00 21 CYS A CA 9
ATOM 4672 C C . CYS A 1 21 ? 4.063 -2.353 -5.682 1.00 0.00 21 CYS A C 9
ATOM 4673 O O . CYS A 1 21 ? 4.495 -2.155 -6.817 1.00 0.00 21 CYS A O 9
ATOM 4680 N N . ARG A 1 22 ? 4.717 -2.000 -4.586 1.00 0.00 22 ARG A N 9
ATOM 4681 C CA . ARG A 1 22 ? 5.984 -1.289 -4.651 1.00 0.00 22 ARG A CA 9
ATOM 4682 C C . ARG A 1 22 ? 7.083 -2.145 -5.263 1.00 0.00 22 ARG A C 9
ATOM 4683 O O . ARG A 1 22 ? 7.430 -3.202 -4.738 1.00 0.00 22 ARG A O 9
ATOM 4704 N N . LYS A 1 23 ? 7.614 -1.681 -6.387 1.00 0.00 23 LYS A N 9
ATOM 4705 C CA . LYS A 1 23 ? 8.761 -2.306 -7.021 1.00 0.00 23 LYS A CA 9
ATOM 4706 C C . LYS A 1 23 ? 10.051 -1.723 -6.470 1.00 0.00 23 LYS A C 9
ATOM 4707 O O . LYS A 1 23 ? 11.117 -1.852 -7.068 1.00 0.00 23 LYS A O 9
ATOM 4726 N N . LYS A 1 24 ? 9.936 -1.077 -5.323 1.00 0.00 24 LYS A N 9
ATOM 4727 C CA . LYS A 1 24 ? 11.075 -0.511 -4.626 1.00 0.00 24 LYS A CA 9
ATOM 4728 C C . LYS A 1 24 ? 10.937 -0.812 -3.145 1.00 0.00 24 LYS A C 9
ATOM 4729 O O . LYS A 1 24 ? 9.825 -1.016 -2.658 1.00 0.00 24 LYS A O 9
ATOM 4748 N N . TRP A 1 25 ? 12.059 -0.850 -2.442 1.00 0.00 25 TRP A N 9
ATOM 4749 C CA . TRP A 1 25 ? 12.058 -1.082 -1.006 1.00 0.00 25 TRP A CA 9
ATOM 4750 C C . TRP A 1 25 ? 11.193 -0.044 -0.292 1.00 0.00 25 TRP A C 9
ATOM 4751 O O . TRP A 1 25 ? 11.265 1.145 -0.607 1.00 0.00 25 TRP A O 9
ATOM 4772 N N . PRO A 1 26 ? 10.347 -0.472 0.659 1.00 0.00 26 PRO A N 9
ATOM 4773 C CA . PRO A 1 26 ? 10.117 -1.883 0.954 1.00 0.00 26 PRO A CA 9
ATOM 4774 C C . PRO A 1 26 ? 9.036 -2.496 0.057 1.00 0.00 26 PRO A C 9
ATOM 4775 O O . PRO A 1 26 ? 8.005 -1.872 -0.215 1.00 0.00 26 PRO A O 9
ATOM 4786 N N . TYR A 1 27 ? 9.276 -3.725 -0.383 1.00 0.00 27 TYR A N 9
ATOM 4787 C CA . TYR A 1 27 ? 8.403 -4.395 -1.342 1.00 0.00 27 TYR A CA 9
ATOM 4788 C C . TYR A 1 27 ? 7.120 -4.902 -0.687 1.00 0.00 27 TYR A C 9
ATOM 4789 O O . TYR A 1 27 ? 7.081 -5.994 -0.124 1.00 0.00 27 TYR A O 9
ATOM 4807 N N . HIS A 1 28 ? 6.083 -4.081 -0.763 1.00 0.00 28 HIS A N 9
ATOM 4808 C CA . HIS A 1 28 ? 4.753 -4.420 -0.261 1.00 0.00 28 HIS A CA 9
ATOM 4809 C C . HIS A 1 28 ? 3.763 -3.360 -0.729 1.00 0.00 28 HIS A C 9
ATOM 4810 O O . HIS A 1 28 ? 4.173 -2.346 -1.297 1.00 0.00 28 HIS A O 9
ATOM 4825 N N . CYS A 1 29 ? 2.479 -3.596 -0.514 1.00 0.00 29 CYS A N 9
ATOM 4826 C CA . CYS A 1 29 ? 1.454 -2.629 -0.883 1.00 0.00 29 CYS A CA 9
ATOM 4827 C C . CYS A 1 29 ? 1.625 -1.337 -0.098 1.00 0.00 29 CYS A C 9
ATOM 4828 O O . CYS A 1 29 ? 1.725 -1.351 1.127 1.00 0.00 29 CYS A O 9
ATOM 4835 N N . VAL A 1 30 ? 1.688 -0.229 -0.808 1.00 0.00 30 VAL A N 9
ATOM 4836 C CA . VAL A 1 30 ? 1.787 1.078 -0.179 1.00 0.00 30 VAL A CA 9
ATOM 4837 C C . VAL A 1 30 ? 0.701 1.986 -0.708 1.00 0.00 30 VAL A C 9
ATOM 4838 O O . VAL A 1 30 ? 0.214 1.786 -1.817 1.00 0.00 30 VAL A O 9
ATOM 4851 N N . TRP A 1 31 ? 0.312 2.968 0.089 1.00 0.00 31 TRP A N 9
ATOM 4852 C CA . TRP A 1 31 ? -0.671 3.937 -0.335 1.00 0.00 31 TRP A CA 9
ATOM 4853 C C . TRP A 1 31 ? -0.139 4.709 -1.529 1.00 0.00 31 TRP A C 9
ATOM 4854 O O . TRP A 1 31 ? 1.039 5.060 -1.578 1.00 0.00 31 TRP A O 9
ATOM 4875 N N . ASP A 1 32 ? -1.016 4.965 -2.483 1.00 0.00 32 ASP A N 9
ATOM 4876 C CA . ASP A 1 32 ? -0.654 5.685 -3.703 1.00 0.00 32 ASP A CA 9
ATOM 4877 C C . ASP A 1 32 ? -0.147 7.098 -3.387 1.00 0.00 32 ASP A C 9
ATOM 4878 O O . ASP A 1 32 ? 0.455 7.759 -4.232 1.00 0.00 32 ASP A O 9
ATOM 4887 N N . TRP A 1 33 ? -0.380 7.545 -2.155 1.00 0.00 33 TRP A N 9
ATOM 4888 C CA . TRP A 1 33 ? 0.109 8.842 -1.703 1.00 0.00 33 TRP A CA 9
ATOM 4889 C C . TRP A 1 33 ? 1.325 8.696 -0.779 1.00 0.00 33 TRP A C 9
ATOM 4890 O O . TRP A 1 33 ? 1.729 9.651 -0.117 1.00 0.00 33 TRP A O 9
ATOM 4911 N N . THR A 1 34 ? 1.907 7.501 -0.730 1.00 0.00 34 THR A N 9
ATOM 4912 C CA . THR A 1 34 ? 3.105 7.272 0.062 1.00 0.00 34 THR A CA 9
ATOM 4913 C C . THR A 1 34 ? 4.235 6.728 -0.803 1.00 0.00 34 THR A C 9
ATOM 4914 O O . THR A 1 34 ? 5.089 5.970 -0.336 1.00 0.00 34 THR A O 9
ATOM 4925 N N . VAL A 1 35 ? 4.237 7.113 -2.066 1.00 0.00 35 VAL A N 9
ATOM 4926 C CA . VAL A 1 35 ? 5.204 6.596 -3.014 1.00 0.00 35 VAL A CA 9
ATOM 4927 C C . VAL A 1 35 ? 5.272 7.488 -4.252 1.00 0.00 35 VAL A C 9
ATOM 4928 O O . VAL A 1 35 ? 4.299 7.526 -5.031 1.00 0.00 35 VAL A O 9
ATOM 4942 N N . ALA A 1 1 ? -9.883 -10.711 -1.164 1.00 0.00 1 ALA A N 10
ATOM 4943 C CA . ALA A 1 1 ? -8.716 -11.336 -0.503 1.00 0.00 1 ALA A CA 10
ATOM 4944 C C . ALA A 1 1 ? -7.421 -10.727 -1.010 1.00 0.00 1 ALA A C 10
ATOM 4945 O O . ALA A 1 1 ? -7.005 -10.975 -2.143 1.00 0.00 1 ALA A O 10
ATOM 4954 N N . CYS A 1 2 ? -6.791 -9.927 -0.169 1.00 0.00 2 CYS A N 10
ATOM 4955 C CA . CYS A 1 2 ? -5.557 -9.254 -0.530 1.00 0.00 2 CYS A CA 10
ATOM 4956 C C . CYS A 1 2 ? -4.830 -8.769 0.714 1.00 0.00 2 CYS A C 10
ATOM 4957 O O . CYS A 1 2 ? -5.432 -8.626 1.780 1.00 0.00 2 CYS A O 10
ATOM 4964 N N . ARG A 1 3 ? -3.535 -8.544 0.579 1.00 0.00 3 ARG A N 10
ATOM 4965 C CA . ARG A 1 3 ? -2.758 -7.935 1.644 1.00 0.00 3 ARG A CA 10
ATOM 4966 C C . ARG A 1 3 ? -2.833 -6.427 1.523 1.00 0.00 3 ARG A C 10
ATOM 4967 O O . ARG A 1 3 ? -2.647 -5.865 0.442 1.00 0.00 3 ARG A O 10
ATOM 4988 N N . GLU A 1 4 ? -3.118 -5.790 2.642 1.00 0.00 4 GLU A N 10
ATOM 4989 C CA . GLU A 1 4 ? -3.336 -4.356 2.687 1.00 0.00 4 GLU A CA 10
ATOM 4990 C C . GLU A 1 4 ? -2.022 -3.596 2.756 1.00 0.00 4 GLU A C 10
ATOM 4991 O O . GLU A 1 4 ? -0.978 -4.088 2.324 1.00 0.00 4 GLU A O 10
ATOM 5003 N N . TRP A 1 5 ? -2.092 -2.393 3.297 1.00 0.00 5 TRP A N 10
ATOM 5004 C CA . TRP A 1 5 ? -0.928 -1.537 3.422 1.00 0.00 5 TRP A CA 10
ATOM 5005 C C . TRP A 1 5 ? 0.198 -2.255 4.160 1.00 0.00 5 TRP A C 10
ATOM 5006 O O . TRP A 1 5 ? -0.019 -2.862 5.213 1.00 0.00 5 TRP A O 10
ATOM 5027 N N . LEU A 1 6 ? 1.387 -2.188 3.573 1.00 0.00 6 LEU A N 10
ATOM 5028 C CA . LEU A 1 6 ? 2.594 -2.819 4.113 1.00 0.00 6 LEU A CA 10
ATOM 5029 C C . LEU A 1 6 ? 2.485 -4.346 4.113 1.00 0.00 6 LEU A C 10
ATOM 5030 O O . LEU A 1 6 ? 3.196 -5.028 4.850 1.00 0.00 6 LEU A O 10
ATOM 5046 N N . GLY A 1 7 ? 1.603 -4.875 3.277 1.00 0.00 7 GLY A N 10
ATOM 5047 C CA . GLY A 1 7 ? 1.507 -6.308 3.107 1.00 0.00 7 GLY A CA 10
ATOM 5048 C C . GLY A 1 7 ? 1.973 -6.735 1.735 1.00 0.00 7 GLY A C 10
ATOM 5049 O O . GLY A 1 7 ? 1.882 -5.951 0.785 1.00 0.00 7 GLY A O 10
ATOM 5053 N N . GLY A 1 8 ? 2.492 -7.959 1.634 1.00 0.00 8 GLY A N 10
ATOM 5054 C CA . GLY A 1 8 ? 2.967 -8.478 0.362 1.00 0.00 8 GLY A CA 10
ATOM 5055 C C . GLY A 1 8 ? 1.933 -8.335 -0.727 1.00 0.00 8 GLY A C 10
ATOM 5056 O O . GLY A 1 8 ? 0.855 -8.926 -0.654 1.00 0.00 8 GLY A O 10
ATOM 5060 N N . CYS A 1 9 ? 2.270 -7.551 -1.732 1.00 0.00 9 CYS A N 10
ATOM 5061 C CA . CYS A 1 9 ? 1.320 -7.180 -2.766 1.00 0.00 9 CYS A CA 10
ATOM 5062 C C . CYS A 1 9 ? 0.871 -8.393 -3.567 1.00 0.00 9 CYS A C 10
ATOM 5063 O O . CYS A 1 9 ? 1.678 -9.239 -3.953 1.00 0.00 9 CYS A O 10
ATOM 5070 N N . SER A 1 10 ? -0.428 -8.481 -3.786 1.00 0.00 10 SER A N 10
ATOM 5071 C CA . SER A 1 10 ? -0.997 -9.515 -4.630 1.00 0.00 10 SER A CA 10
ATOM 5072 C C . SER A 1 10 ? -1.016 -9.040 -6.079 1.00 0.00 10 SER A C 10
ATOM 5073 O O . SER A 1 10 ? -0.969 -9.838 -7.015 1.00 0.00 10 SER A O 10
ATOM 5081 N N . LYS A 1 11 ? -1.078 -7.724 -6.239 1.00 0.00 11 LYS A N 10
ATOM 5082 C CA . LYS A 1 11 ? -1.031 -7.086 -7.544 1.00 0.00 11 LYS A CA 10
ATOM 5083 C C . LYS A 1 11 ? -0.758 -5.598 -7.367 1.00 0.00 11 LYS A C 10
ATOM 5084 O O . LYS A 1 11 ? -1.199 -4.995 -6.388 1.00 0.00 11 LYS A O 10
ATOM 5103 N N . ASP A 1 12 ? -0.022 -5.015 -8.306 1.00 0.00 12 ASP A N 10
ATOM 5104 C CA . ASP A 1 12 ? 0.284 -3.587 -8.271 1.00 0.00 12 ASP A CA 10
ATOM 5105 C C . ASP A 1 12 ? -0.940 -2.768 -8.660 1.00 0.00 12 ASP A C 10
ATOM 5106 O O . ASP A 1 12 ? -0.940 -1.541 -8.582 1.00 0.00 12 ASP A O 10
ATOM 5115 N N . ALA A 1 13 ? -1.997 -3.466 -9.045 1.00 0.00 13 ALA A N 10
ATOM 5116 C CA . ALA A 1 13 ? -3.269 -2.832 -9.343 1.00 0.00 13 ALA A CA 10
ATOM 5117 C C . ALA A 1 13 ? -3.972 -2.470 -8.046 1.00 0.00 13 ALA A C 10
ATOM 5118 O O . ALA A 1 13 ? -5.059 -2.969 -7.755 1.00 0.00 13 ALA A O 10
ATOM 5125 N N . ASP A 1 14 ? -3.289 -1.639 -7.260 1.00 0.00 14 ASP A N 10
ATOM 5126 C CA . ASP A 1 14 ? -3.720 -1.211 -5.927 1.00 0.00 14 ASP A CA 10
ATOM 5127 C C . ASP A 1 14 ? -4.145 -2.368 -5.039 1.00 0.00 14 ASP A C 10
ATOM 5128 O O . ASP A 1 14 ? -4.831 -2.137 -4.054 1.00 0.00 14 ASP A O 10
ATOM 5137 N N . CYS A 1 15 ? -3.678 -3.586 -5.380 1.00 0.00 15 CYS A N 10
ATOM 5138 C CA . CYS A 1 15 ? -3.958 -4.828 -4.627 1.00 0.00 15 CYS A CA 10
ATOM 5139 C C . CYS A 1 15 ? -5.303 -4.809 -3.880 1.00 0.00 15 CYS A C 10
ATOM 5140 O O . CYS A 1 15 ? -6.303 -5.317 -4.391 1.00 0.00 15 CYS A O 10
ATOM 5147 N N . CYS A 1 16 ? -5.318 -4.239 -2.678 1.00 0.00 16 CYS A N 10
ATOM 5148 C CA . CYS A 1 16 ? -6.548 -4.080 -1.917 1.00 0.00 16 CYS A CA 10
ATOM 5149 C C . CYS A 1 16 ? -7.327 -2.848 -2.370 1.00 0.00 16 CYS A C 10
ATOM 5150 O O . CYS A 1 16 ? -8.262 -2.963 -3.160 1.00 0.00 16 CYS A O 10
ATOM 5157 N N . ALA A 1 17 ? -6.945 -1.672 -1.874 1.00 0.00 17 ALA A N 10
ATOM 5158 C CA . ALA A 1 17 ? -7.590 -0.428 -2.278 1.00 0.00 17 ALA A CA 10
ATOM 5159 C C . ALA A 1 17 ? -6.700 0.782 -2.023 1.00 0.00 17 ALA A C 10
ATOM 5160 O O . ALA A 1 17 ? -6.124 0.923 -0.945 1.00 0.00 17 ALA A O 10
ATOM 5167 N N . HIS A 1 18 ? -6.604 1.652 -3.033 1.00 0.00 18 HIS A N 10
ATOM 5168 C CA . HIS A 1 18 ? -5.847 2.909 -2.949 1.00 0.00 18 HIS A CA 10
ATOM 5169 C C . HIS A 1 18 ? -4.369 2.657 -2.668 1.00 0.00 18 HIS A C 10
ATOM 5170 O O . HIS A 1 18 ? -3.694 3.463 -2.024 1.00 0.00 18 HIS A O 10
ATOM 5185 N N . LEU A 1 19 ? -3.875 1.549 -3.184 1.00 0.00 19 LEU A N 10
ATOM 5186 C CA . LEU A 1 19 ? -2.507 1.132 -2.950 1.00 0.00 19 LEU A CA 10
ATOM 5187 C C . LEU A 1 19 ? -1.769 0.926 -4.267 1.00 0.00 19 LEU A C 10
ATOM 5188 O O . LEU A 1 19 ? -2.225 1.346 -5.330 1.00 0.00 19 LEU A O 10
ATOM 5204 N N . GLU A 1 20 ? -0.617 0.301 -4.156 1.00 0.00 20 GLU A N 10
ATOM 5205 C CA . GLU A 1 20 ? 0.164 -0.187 -5.282 1.00 0.00 20 GLU A CA 10
ATOM 5206 C C . GLU A 1 20 ? 1.317 -0.987 -4.712 1.00 0.00 20 GLU A C 10
ATOM 5207 O O . GLU A 1 20 ? 1.621 -0.877 -3.520 1.00 0.00 20 GLU A O 10
ATOM 5219 N N . CYS A 1 21 ? 1.947 -1.794 -5.531 1.00 0.00 21 CYS A N 10
ATOM 5220 C CA . CYS A 1 21 ? 3.030 -2.624 -5.056 1.00 0.00 21 CYS A CA 10
ATOM 5221 C C . CYS A 1 21 ? 4.338 -1.878 -5.223 1.00 0.00 21 CYS A C 10
ATOM 5222 O O . CYS A 1 21 ? 4.722 -1.543 -6.337 1.00 0.00 21 CYS A O 10
ATOM 5229 N N . ARG A 1 22 ? 4.996 -1.590 -4.111 1.00 0.00 22 ARG A N 10
ATOM 5230 C CA . ARG A 1 22 ? 6.231 -0.821 -4.135 1.00 0.00 22 ARG A CA 10
ATOM 5231 C C . ARG A 1 22 ? 7.296 -1.516 -4.976 1.00 0.00 22 ARG A C 10
ATOM 5232 O O . ARG A 1 22 ? 7.742 -2.604 -4.630 1.00 0.00 22 ARG A O 10
ATOM 5253 N N . LYS A 1 23 ? 7.714 -0.872 -6.070 1.00 0.00 23 LYS A N 10
ATOM 5254 C CA . LYS A 1 23 ? 8.717 -1.447 -6.970 1.00 0.00 23 LYS A CA 10
ATOM 5255 C C . LYS A 1 23 ? 10.125 -1.289 -6.406 1.00 0.00 23 LYS A C 10
ATOM 5256 O O . LYS A 1 23 ? 11.106 -1.209 -7.148 1.00 0.00 23 LYS A O 10
ATOM 5275 N N . LYS A 1 24 ? 10.209 -1.233 -5.090 1.00 0.00 24 LYS A N 10
ATOM 5276 C CA . LYS A 1 24 ? 11.471 -1.266 -4.387 1.00 0.00 24 LYS A CA 10
ATOM 5277 C C . LYS A 1 24 ? 11.271 -1.984 -3.066 1.00 0.00 24 LYS A C 10
ATOM 5278 O O . LYS A 1 24 ? 10.331 -1.683 -2.324 1.00 0.00 24 LYS A O 10
ATOM 5297 N N . TRP A 1 25 ? 12.147 -2.943 -2.796 1.00 0.00 25 TRP A N 10
ATOM 5298 C CA . TRP A 1 25 ? 12.046 -3.782 -1.615 1.00 0.00 25 TRP A CA 10
ATOM 5299 C C . TRP A 1 25 ? 11.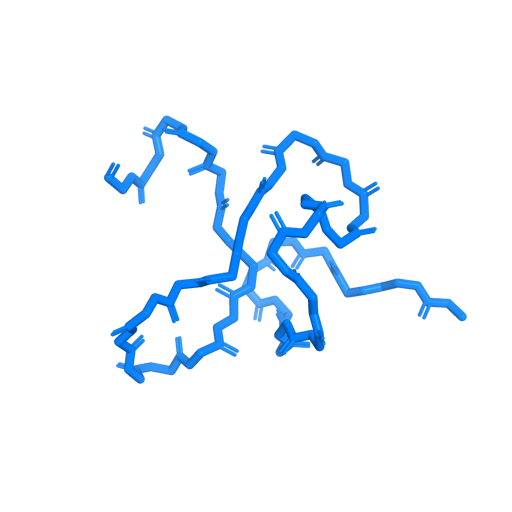979 -2.930 -0.355 1.00 0.00 25 TRP A C 10
ATOM 5300 O O . TRP A 1 25 ? 12.662 -1.909 -0.250 1.00 0.00 25 TRP A O 10
ATOM 5321 N N . PRO A 1 26 ? 11.137 -3.318 0.613 1.00 0.00 26 PRO A N 10
ATOM 5322 C CA . PRO A 1 26 ? 10.236 -4.470 0.479 1.00 0.00 26 PRO A CA 10
ATOM 5323 C C . PRO A 1 26 ? 9.089 -4.234 -0.502 1.00 0.00 26 PRO A C 10
ATOM 5324 O O . PRO A 1 26 ? 8.459 -3.173 -0.505 1.00 0.00 26 PRO A O 10
ATOM 5335 N N . TYR A 1 27 ? 8.820 -5.244 -1.323 1.00 0.00 27 TYR A N 10
ATOM 5336 C CA . TYR A 1 27 ? 7.722 -5.197 -2.276 1.00 0.00 27 TYR A CA 10
ATOM 5337 C C . TYR A 1 27 ? 6.400 -5.483 -1.579 1.00 0.00 27 TYR A C 10
ATOM 5338 O O . TYR A 1 27 ? 5.928 -6.623 -1.544 1.00 0.00 27 TYR A O 10
ATOM 5356 N N . HIS A 1 28 ? 5.819 -4.448 -1.000 1.00 0.00 28 HIS A N 10
ATOM 5357 C CA . HIS A 1 28 ? 4.520 -4.562 -0.365 1.00 0.00 28 HIS A CA 10
ATOM 5358 C C . HIS A 1 28 ? 3.638 -3.392 -0.770 1.00 0.00 28 HIS A C 10
ATOM 5359 O O . HIS A 1 28 ? 4.130 -2.391 -1.293 1.00 0.00 28 HIS A O 10
ATOM 5374 N N . CYS A 1 29 ? 2.343 -3.532 -0.539 1.00 0.00 29 CYS A N 10
ATOM 5375 C CA . CYS A 1 29 ? 1.381 -2.512 -0.917 1.00 0.00 29 CYS A CA 10
ATOM 5376 C C . CYS A 1 29 ? 1.572 -1.240 -0.107 1.00 0.00 29 CYS A C 10
ATOM 5377 O O . CYS A 1 29 ? 1.610 -1.271 1.121 1.00 0.00 29 CYS A O 10
ATOM 5384 N N . VAL A 1 30 ? 1.719 -0.128 -0.801 1.00 0.00 30 VAL A N 10
ATOM 5385 C CA . VAL A 1 30 ? 1.800 1.173 -0.163 1.00 0.00 30 VAL A CA 10
ATOM 5386 C C . VAL A 1 30 ? 0.723 2.088 -0.724 1.00 0.00 30 VAL A C 10
ATOM 5387 O O . VAL A 1 30 ? 0.284 1.902 -1.858 1.00 0.00 30 VAL A O 10
ATOM 5400 N N . TRP A 1 31 ? 0.282 3.050 0.077 1.00 0.00 31 TRP A N 10
ATOM 5401 C CA . TRP A 1 31 ? -0.719 4.006 -0.356 1.00 0.00 31 TRP A CA 10
ATOM 5402 C C . TRP A 1 31 ? -0.188 4.806 -1.532 1.00 0.00 31 TRP A C 10
ATOM 5403 O O . TRP A 1 31 ? 1.006 5.104 -1.613 1.00 0.00 31 TRP A O 10
ATOM 5424 N N . ASP A 1 32 ? -1.086 5.151 -2.434 1.00 0.00 32 ASP A N 10
ATOM 5425 C CA . ASP A 1 32 ? -0.740 5.928 -3.624 1.00 0.00 32 ASP A CA 10
ATOM 5426 C C . ASP A 1 32 ? -0.182 7.301 -3.250 1.00 0.00 32 ASP A C 10
ATOM 5427 O O . ASP A 1 32 ? 0.428 7.980 -4.072 1.00 0.00 32 ASP A O 10
ATOM 5436 N N . TRP A 1 33 ? -0.376 7.695 -1.999 1.00 0.00 33 TRP A N 10
ATOM 5437 C CA . TRP A 1 33 ? 0.151 8.958 -1.502 1.00 0.00 33 TRP A CA 10
ATOM 5438 C C . TRP A 1 33 ? 1.364 8.747 -0.587 1.00 0.00 33 TRP A C 10
ATOM 5439 O O . TRP A 1 33 ? 1.765 9.652 0.144 1.00 0.00 33 TRP A O 10
ATOM 5460 N N . THR A 1 34 ? 1.948 7.553 -0.628 1.00 0.00 34 THR A N 10
ATOM 5461 C CA . THR A 1 34 ? 3.144 7.262 0.154 1.00 0.00 34 THR A CA 10
ATOM 5462 C C . THR A 1 34 ? 4.260 6.706 -0.721 1.00 0.00 34 THR A C 10
ATOM 5463 O O . THR A 1 34 ? 5.012 5.823 -0.301 1.00 0.00 34 THR A O 10
ATOM 5474 N N . VAL A 1 35 ? 4.367 7.217 -1.934 1.00 0.00 35 VAL A N 10
ATOM 5475 C CA . VAL A 1 35 ? 5.329 6.692 -2.885 1.00 0.00 35 VAL A CA 10
ATOM 5476 C C . VAL A 1 35 ? 5.619 7.706 -3.992 1.00 0.00 35 VAL A C 10
ATOM 5477 O O . VAL A 1 35 ? 4.710 8.024 -4.784 1.00 0.00 35 VAL A O 10
#

Nearest PDB structures (foldseek):
  8ciq-assembly1_A  TM=9.475E-01  e=8.712E-06  Chilobrachys
  8cjp-assembly1_B  TM=9.146E-01  e=7.523E-06  Chilobrachys
  8cjq-assembly1_D  TM=9.107E-01  e=2.260E-05  Chilobrachys
  8cjt-assembly1_A  TM=8.169E-01  e=3.776E-05  Chilobrachys
  8cjs-assembly1_E  TM=7.004E-01  e=9.797E-05  Chilobrachys